Protein AF-A0A1Z8MJN3-F1 (afdb_monomer)

Foldseek 3Di:
DDDPQVVVVVVVCVVVPDDDDDDDDDPDLVVLLVCCLVVVDVDRGDPDDDDPLSQDQPNDDDPPRSRRGDDDDDDPDDDDDDDDDDDDPPPPPVVVVVVVCVDPVNVVLVVVLVVLLLVLLVQLLVQQLVVVDPLADVDPVRRSVSSSVQLVCLLVVVCPVSHDRPDPVNVVSSVVSNVVSVVSVVVPDDD

Nearest PDB structures (foldseek):
  7phi-assembly1_A  TM=7.105E-01  e=9.686E-04  Homo sapiens
  7phh-assembly1_C  TM=7.272E-01  e=1.135E-03  Homo sapiens
  8vc3-assembly1_E  TM=6.979E-01  e=3.450E-03  Rattus norvegicus
  7ej1-assembly1_B  TM=5.980E-01  e=6.864E-03  Homo sapiens
  2wll-assembly1_B-2  TM=5.240E-01  e=6.174E-03  Burkholderia pseudomallei

pLDDT: mean 81.08, std 11.58, range [45.12, 93.19]

Mean predicted aligned error: 14.82 Å

Secondary structure (DSSP, 8-state):
---HHHHHHHHHHHHT-------PPPSSHHHHHHHHHTTS-S---S-----HHHH-TTSS--TT-TT----PPSPS-----PPP---------THHHHHHTT-HHHHHHHHHHHHHHHHHHHHHHHHHHHHT-SSS-SSHHHHHHHHHHHHHHHHTT----SS---SHHHHHHHHHHHHHHHHHHHHTS--

Radius of gyration: 35.06 Å; Cα contacts (8 Å, |Δi|>4): 126; chains: 1; bounding box: 70×50×87 Å

Sequence (191 aa):
MQGFDSFLRSKILQEYGGYDYELVIYPSYTAVLNATRFLQCDIGWAPFTMTVDRENCSANTPPTQSNTCIDFAAPILSESLGMLYRRERFSQETSTIAYNFFTPQTVNAMCILAIMIAISAHLIWFLESRGGNKHFSREYWAGIDESYWWAIVTATTVGYGDYVPVTPLGRMVASVHLLGGVVFFVSDSPA

Solvent-accessible surface area (backbone atoms only — not comparable to full-atom values): 11990 Å² total; per-residue (Å²): 130,95,46,73,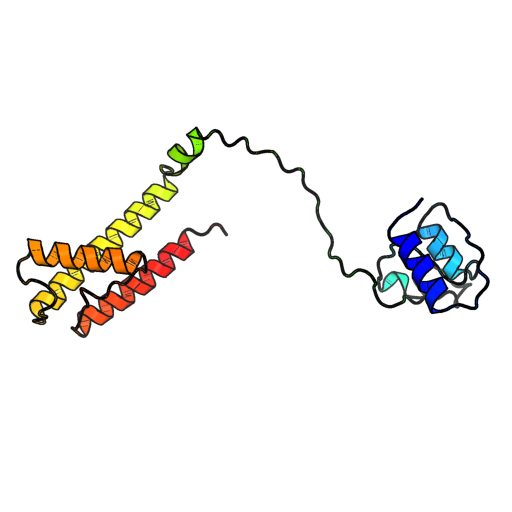67,56,54,52,51,53,50,52,55,62,71,69,57,86,76,92,81,80,91,81,88,64,98,43,72,67,53,37,54,49,31,34,34,69,68,74,34,95,75,69,87,73,98,72,82,92,44,71,67,70,46,39,58,72,65,86,59,66,96,88,56,90,79,46,53,49,85,82,76,83,79,91,70,92,77,75,93,78,84,88,75,87,81,74,80,79,76,76,57,77,68,53,61,67,54,58,64,68,32,75,67,52,45,51,52,52,50,53,53,51,51,53,38,53,54,50,11,54,51,37,33,57,44,32,46,70,64,66,48,86,71,46,50,75,50,68,73,62,12,39,51,54,24,39,53,40,35,51,34,49,68,70,67,68,56,85,72,80,55,70,70,79,38,75,66,26,41,52,52,50,53,50,52,54,53,49,44,54,52,53,60,57,70,74,53,87,126

Structure (mmCIF, N/CA/C/O backbone):
data_AF-A0A1Z8MJN3-F1
#
_entry.id   AF-A0A1Z8MJN3-F1
#
loop_
_atom_site.group_PDB
_atom_site.id
_atom_site.type_symbol
_atom_site.label_atom_id
_atom_site.label_alt_id
_atom_site.label_comp_id
_atom_site.label_asym_id
_atom_site.label_entity_id
_atom_site.label_seq_id
_atom_site.pdbx_PDB_ins_code
_atom_site.Cartn_x
_atom_site.Cartn_y
_atom_site.Cartn_z
_atom_site.occupancy
_atom_site.B_iso_or_equiv
_atom_site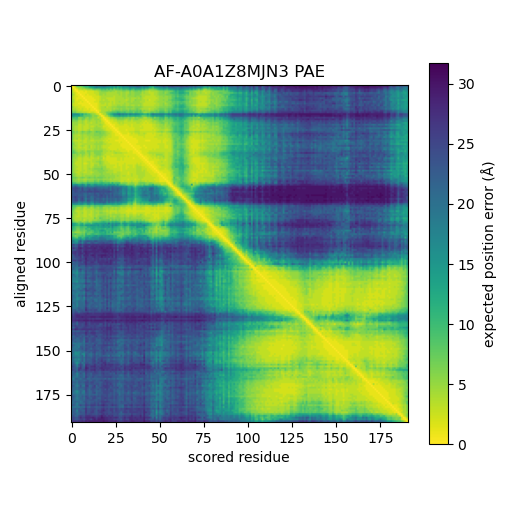.auth_seq_id
_atom_site.auth_comp_id
_atom_site.auth_asym_id
_atom_site.auth_atom_id
_atom_site.pdbx_PDB_model_num
ATOM 1 N N . MET A 1 1 ? -36.177 0.349 26.197 1.00 49.69 1 MET A N 1
ATOM 2 C CA . MET A 1 1 ? -35.205 0.845 25.200 1.00 49.69 1 MET A CA 1
ATOM 3 C C . MET A 1 1 ? -35.157 -0.176 24.076 1.00 49.69 1 MET A C 1
ATOM 5 O O . MET A 1 1 ? -34.907 -1.337 24.368 1.00 49.69 1 MET A O 1
ATOM 9 N N . GLN A 1 2 ? -35.510 0.208 22.848 1.00 72.62 2 GLN A N 1
ATOM 10 C CA . GLN A 1 2 ? -35.437 -0.686 21.687 1.00 72.62 2 GLN A CA 1
ATOM 11 C C . GLN A 1 2 ? -34.021 -0.595 21.111 1.00 72.62 2 GLN A C 1
ATOM 13 O O . GLN A 1 2 ? -33.622 0.453 20.614 1.00 72.62 2 GLN A O 1
ATOM 18 N N . GLY A 1 3 ? -33.247 -1.666 21.245 1.00 83.31 3 GLY A N 1
ATOM 19 C CA . GLY A 1 3 ? -31.906 -1.809 20.677 1.00 83.31 3 GLY A CA 1
ATOM 20 C C . GLY A 1 3 ? -31.715 -3.197 20.066 1.00 83.31 3 GLY A C 1
ATOM 21 O O . GLY A 1 3 ? -32.585 -4.060 20.212 1.00 83.31 3 GLY A O 1
ATOM 22 N N . PHE A 1 4 ? -30.570 -3.416 19.411 1.00 86.25 4 PHE A N 1
ATOM 23 C CA . PHE A 1 4 ? -30.207 -4.705 18.798 1.00 86.25 4 PHE A CA 1
ATOM 24 C C . PHE A 1 4 ? -30.423 -5.885 19.758 1.00 86.25 4 PHE A C 1
ATOM 26 O O . PHE A 1 4 ? -31.073 -6.867 19.418 1.00 86.25 4 PHE A O 1
ATOM 33 N N . ASP A 1 5 ? -29.981 -5.706 20.998 1.00 85.62 5 ASP A N 1
ATOM 34 C CA . ASP A 1 5 ? -30.125 -6.642 22.108 1.00 85.62 5 ASP A CA 1
ATOM 35 C C . ASP A 1 5 ? -31.580 -7.093 22.358 1.00 85.62 5 ASP A C 1
ATOM 37 O O . ASP A 1 5 ? -31.899 -8.282 22.364 1.00 85.62 5 ASP A O 1
ATOM 41 N N . SER A 1 6 ? -32.498 -6.128 22.479 1.00 85.19 6 SER A N 1
ATOM 42 C CA . SER A 1 6 ? -33.921 -6.400 22.711 1.00 85.19 6 SER A CA 1
ATOM 43 C C . SER A 1 6 ? -34.606 -7.085 21.527 1.00 85.19 6 SER A C 1
ATOM 45 O O . SER A 1 6 ? -35.535 -7.865 21.732 1.00 85.19 6 SER A O 1
ATOM 47 N N . PHE A 1 7 ? -34.146 -6.794 20.306 1.00 88.00 7 PHE A N 1
ATOM 48 C CA . PHE A 1 7 ? -34.646 -7.406 19.078 1.00 88.00 7 PHE A CA 1
ATOM 49 C C . PHE A 1 7 ? -34.174 -8.857 18.945 1.00 88.00 7 PHE A C 1
ATOM 51 O O . PHE A 1 7 ? -34.962 -9.739 18.615 1.00 88.00 7 PHE A O 1
ATOM 58 N N . LEU A 1 8 ? -32.900 -9.122 19.239 1.00 87.75 8 LEU A N 1
ATOM 59 C CA . LEU A 1 8 ? -32.356 -10.473 19.185 1.00 87.75 8 LEU A CA 1
ATOM 60 C C . LEU A 1 8 ? -33.025 -11.376 20.227 1.00 87.75 8 LEU A C 1
ATOM 62 O O . LEU A 1 8 ? -33.442 -12.485 19.901 1.00 87.75 8 LEU A O 1
ATOM 66 N N . ARG A 1 9 ? -33.217 -10.870 21.451 1.00 86.25 9 ARG A N 1
ATOM 67 C CA . ARG A 1 9 ? -33.926 -11.602 22.506 1.00 86.25 9 ARG A CA 1
ATOM 68 C C . ARG A 1 9 ? -35.345 -11.987 22.086 1.00 86.25 9 ARG A C 1
ATOM 70 O O . ARG A 1 9 ? -35.730 -13.139 22.256 1.00 86.25 9 ARG A O 1
ATOM 77 N N . SER A 1 10 ? -36.127 -11.053 21.534 1.00 85.00 10 SER A N 1
ATOM 78 C CA . SER A 1 10 ? -37.503 -11.363 21.115 1.00 85.00 10 SER A CA 1
ATOM 79 C C . SER A 1 10 ? -37.548 -12.377 19.971 1.00 85.00 10 SER A C 1
ATOM 81 O O . SER A 1 10 ? -38.449 -13.211 19.944 1.00 85.00 10 SER A O 1
ATOM 83 N N . LYS A 1 11 ? -36.559 -12.358 19.069 1.00 88.38 11 LYS A N 1
ATOM 84 C CA . LYS A 1 11 ? -36.408 -13.363 18.010 1.00 88.38 11 LYS A CA 1
ATOM 85 C C . LYS A 1 11 ? -36.109 -14.758 18.554 1.00 88.38 11 LYS A C 1
ATOM 87 O O . LYS A 1 11 ? -36.798 -15.693 18.166 1.00 88.38 11 LYS A O 1
ATOM 92 N N . ILE A 1 12 ? -35.156 -14.887 19.477 1.00 85.88 12 ILE A N 1
ATOM 93 C CA . ILE A 1 12 ? -34.819 -16.180 20.098 1.00 85.88 12 ILE A CA 1
ATOM 94 C C . ILE A 1 12 ? -36.026 -16.742 20.855 1.00 85.88 12 ILE A C 1
ATOM 96 O O . ILE A 1 12 ? -36.367 -17.908 20.690 1.00 85.88 12 ILE A O 1
ATOM 100 N N . LEU A 1 13 ? -36.724 -15.908 21.630 1.00 84.06 13 LEU A N 1
ATOM 101 C CA . LEU A 1 13 ? -37.914 -16.336 22.374 1.00 84.06 13 LEU A CA 1
ATOM 102 C C . LEU A 1 13 ? -39.077 -16.740 21.455 1.00 84.06 13 LEU A C 1
ATOM 104 O O . LEU A 1 13 ? -39.862 -17.612 21.813 1.00 84.06 13 LEU A O 1
ATOM 108 N N . GLN A 1 14 ? -39.190 -16.129 20.272 1.00 86.19 14 GLN A N 1
ATOM 109 C CA . GLN A 1 14 ? -40.180 -16.516 19.266 1.00 86.19 14 GLN A CA 1
ATOM 110 C C . GLN A 1 14 ? -39.836 -17.859 18.601 1.00 86.19 14 GLN A C 1
ATOM 112 O O . GLN A 1 14 ? -40.742 -18.627 18.287 1.00 86.19 14 GLN A O 1
ATOM 117 N N . GLU A 1 15 ? -38.552 -18.132 18.364 1.00 87.00 15 GLU A N 1
ATOM 118 C CA . GLU A 1 15 ? -38.072 -19.328 17.661 1.00 87.00 15 GLU A CA 1
ATOM 119 C C . GLU A 1 15 ? -38.063 -20.577 18.552 1.00 87.00 15 GLU A C 1
ATOM 121 O O . GLU A 1 15 ? -38.531 -21.633 18.136 1.00 87.00 15 GLU A O 1
ATOM 126 N N . TYR A 1 16 ? -37.621 -20.443 19.803 1.00 80.62 16 TYR A N 1
ATOM 127 C CA . TYR A 1 16 ? -37.616 -21.518 20.805 1.00 80.62 16 TYR A CA 1
ATOM 128 C C . TYR A 1 16 ? -38.905 -21.544 21.651 1.00 80.62 16 TYR A C 1
ATOM 130 O O . TYR A 1 16 ? -38.884 -21.976 22.802 1.00 80.62 16 TYR A O 1
ATOM 138 N N . GLY A 1 17 ? -40.013 -21.031 21.100 1.00 74.06 17 GLY A N 1
ATOM 139 C CA . GLY A 1 17 ? -41.253 -20.725 21.817 1.00 74.06 17 GLY A CA 1
ATOM 140 C C . GLY A 1 17 ? -41.744 -21.835 22.755 1.00 74.06 17 GLY A C 1
ATOM 141 O O . GLY A 1 17 ? -41.791 -23.004 22.380 1.00 74.06 17 GLY A O 1
ATOM 142 N N . GLY A 1 18 ? -42.143 -21.446 23.973 1.00 73.31 18 GLY A N 1
ATOM 143 C CA . GLY A 1 18 ? -42.689 -22.366 24.981 1.00 73.31 18 GLY A CA 1
ATOM 144 C C . GLY A 1 18 ? -42.303 -22.087 26.439 1.00 73.31 18 GLY A C 1
ATOM 145 O O . GLY A 1 18 ? -42.767 -22.811 27.314 1.00 73.31 18 GLY A O 1
ATOM 146 N N . TYR A 1 19 ? -41.489 -21.063 26.714 1.00 79.00 19 TYR A N 1
ATOM 147 C CA . TYR A 1 19 ? -41.055 -20.715 28.070 1.00 79.00 19 TYR A CA 1
ATOM 148 C C . TYR A 1 19 ? -41.663 -19.389 28.533 1.00 79.00 19 TYR A C 1
ATOM 150 O O . TYR A 1 19 ? -41.524 -18.368 27.854 1.00 79.00 19 TYR A O 1
ATOM 158 N N . ASP A 1 20 ? -42.297 -19.404 29.705 1.00 83.75 20 ASP A N 1
ATOM 159 C CA . ASP A 1 20 ? -42.627 -18.184 30.438 1.00 83.75 20 ASP A CA 1
ATOM 160 C C . ASP A 1 20 ? -41.329 -17.549 30.946 1.00 83.75 20 ASP A C 1
ATOM 162 O O . ASP A 1 20 ? -40.452 -18.236 31.471 1.00 83.75 20 ASP A O 1
ATOM 166 N N . TYR A 1 21 ? -41.186 -16.236 30.777 1.00 84.38 21 TYR A N 1
ATOM 167 C CA . TYR A 1 21 ? -40.001 -15.507 31.219 1.00 84.38 21 TYR A CA 1
ATOM 168 C C . TYR A 1 21 ? -40.395 -14.254 32.000 1.00 84.38 21 TYR A C 1
ATOM 170 O O . TYR A 1 21 ? -41.337 -13.544 31.643 1.00 84.38 21 TYR A O 1
ATOM 178 N N . GLU A 1 22 ? -39.620 -13.943 33.035 1.00 88.50 22 GLU A N 1
ATOM 179 C CA . GLU A 1 22 ? -39.701 -12.684 33.769 1.00 88.50 22 GLU A CA 1
ATOM 180 C C . GLU A 1 22 ? -38.434 -11.872 33.499 1.00 88.50 22 GLU A C 1
ATOM 182 O O . GLU A 1 22 ? -37.313 -12.331 33.717 1.00 88.50 22 GLU A O 1
ATOM 187 N N . LEU A 1 23 ? -38.600 -10.656 32.974 1.00 87.62 23 LEU A N 1
ATOM 188 C CA . LEU A 1 23 ? -37.463 -9.791 32.685 1.00 87.62 23 LEU A CA 1
ATOM 189 C C . LEU A 1 23 ? -37.087 -8.983 33.930 1.00 87.62 23 LEU A C 1
ATOM 191 O O . LEU A 1 23 ? -37.766 -8.014 34.270 1.00 87.62 23 LEU A O 1
ATOM 195 N N . VAL A 1 24 ? -35.952 -9.320 34.537 1.00 90.50 24 VAL A N 1
ATOM 196 C CA . VAL A 1 24 ? -35.367 -8.561 35.649 1.00 90.50 24 VAL A CA 1
ATOM 197 C C . VAL A 1 24 ? -34.232 -7.678 35.131 1.00 90.50 24 VAL A C 1
ATOM 199 O O . VAL A 1 24 ? -33.278 -8.155 34.517 1.00 90.50 24 VAL A O 1
ATOM 202 N N . ILE A 1 25 ? -34.332 -6.366 35.359 1.00 90.69 25 ILE A N 1
ATOM 203 C CA . ILE A 1 25 ? -33.324 -5.394 34.919 1.00 90.69 25 ILE A CA 1
ATOM 204 C C . ILE A 1 25 ? -32.382 -5.084 36.081 1.00 90.69 25 ILE A C 1
ATOM 206 O O . ILE A 1 25 ? -32.808 -4.582 37.120 1.00 90.69 25 ILE A O 1
ATOM 210 N N . TYR A 1 26 ? -31.088 -5.318 35.872 1.00 91.75 26 TYR A N 1
ATOM 211 C CA . TYR A 1 26 ? -30.037 -4.971 36.825 1.00 91.75 26 TYR A CA 1
ATOM 212 C C . TYR A 1 26 ? -29.335 -3.660 36.441 1.00 91.75 26 TYR A C 1
ATOM 214 O O . TYR A 1 26 ? -29.246 -3.327 35.258 1.00 91.75 26 TYR A O 1
ATOM 222 N N . PRO A 1 27 ? -28.786 -2.918 37.421 1.00 91.81 27 PRO A N 1
ATOM 223 C CA . PRO A 1 27 ? -28.165 -1.616 37.178 1.00 91.81 27 PRO A CA 1
ATOM 224 C C . PRO A 1 27 ? -26.772 -1.698 36.532 1.00 91.81 27 PRO A C 1
ATOM 226 O O . PRO A 1 27 ? -26.276 -0.690 36.033 1.00 91.81 27 PRO A O 1
ATOM 229 N N . SER A 1 28 ? -26.106 -2.858 36.565 1.00 92.06 28 SER A N 1
ATOM 230 C CA . SER A 1 28 ? -24.752 -3.024 36.028 1.00 92.06 28 SER A CA 1
ATOM 231 C C . SER A 1 28 ? -24.510 -4.420 35.458 1.00 92.06 28 SER A C 1
ATOM 233 O O . SER A 1 28 ? -25.121 -5.399 35.886 1.00 92.06 28 SER A O 1
ATOM 235 N N . TYR A 1 29 ? -23.556 -4.524 34.529 1.00 88.56 29 TYR A N 1
ATOM 236 C CA . TYR A 1 29 ? -23.137 -5.804 33.950 1.00 88.56 29 TYR A CA 1
ATOM 237 C C . TYR A 1 29 ? -22.614 -6.781 35.008 1.00 88.56 29 TYR A C 1
ATOM 239 O O . TYR A 1 29 ? -22.914 -7.969 34.956 1.00 88.56 29 TYR A O 1
ATOM 247 N N . THR A 1 30 ? -21.884 -6.278 36.006 1.00 87.88 30 THR A N 1
ATOM 248 C CA . THR A 1 30 ? -21.399 -7.089 37.130 1.00 87.88 30 THR A CA 1
ATOM 249 C C . THR A 1 30 ? -22.549 -7.631 37.973 1.00 87.88 30 THR A C 1
ATOM 251 O O . THR A 1 30 ? -22.477 -8.764 38.440 1.00 87.88 30 THR A O 1
ATOM 254 N N . ALA A 1 31 ? -23.622 -6.853 38.152 1.00 90.50 31 ALA A N 1
ATOM 255 C CA . ALA A 1 31 ? -24.797 -7.311 38.883 1.00 90.50 31 ALA A CA 1
ATOM 256 C C . ALA A 1 31 ? -25.519 -8.442 38.138 1.00 90.50 31 ALA A C 1
ATOM 258 O O . ALA A 1 31 ? -25.866 -9.427 38.779 1.00 90.50 31 ALA A O 1
ATOM 259 N N . VAL A 1 32 ? -25.652 -8.360 36.807 1.00 91.12 32 VAL A N 1
ATOM 260 C CA . VAL A 1 32 ? -26.186 -9.472 35.994 1.00 91.12 32 VAL A CA 1
ATOM 261 C C . VAL A 1 32 ? -25.293 -10.707 36.122 1.00 91.12 32 VAL A C 1
ATOM 263 O O . VAL A 1 32 ? -25.790 -11.787 36.410 1.00 91.12 32 VAL A O 1
ATOM 266 N N . LEU A 1 33 ? -23.971 -10.549 35.981 1.00 87.88 33 LEU A N 1
ATOM 267 C CA . LEU A 1 33 ? -23.021 -11.663 36.070 1.00 87.88 33 LEU A CA 1
ATOM 268 C C . LEU A 1 33 ? -23.095 -12.376 37.430 1.00 87.88 33 LEU A C 1
ATOM 270 O O . LEU A 1 33 ? -23.106 -13.602 37.493 1.00 87.88 33 LEU A O 1
ATOM 274 N N . ASN A 1 34 ? -23.170 -11.607 38.518 1.00 87.12 34 ASN A N 1
ATOM 275 C CA . ASN A 1 34 ? -23.308 -12.150 39.866 1.00 87.12 34 ASN A CA 1
ATOM 276 C C . ASN A 1 34 ? -24.683 -12.787 40.084 1.00 87.12 34 ASN A C 1
ATOM 278 O O . ASN A 1 34 ? -24.755 -13.850 40.689 1.00 87.12 34 ASN A O 1
ATOM 282 N N . ALA A 1 35 ? -25.757 -12.181 39.578 1.00 88.75 35 ALA A N 1
ATOM 283 C CA . ALA A 1 35 ? -27.095 -12.752 39.666 1.00 88.75 35 ALA A CA 1
ATOM 284 C C . ALA A 1 35 ? -27.177 -14.110 38.953 1.00 88.75 35 ALA A C 1
ATOM 286 O O . ALA A 1 35 ? -27.710 -15.058 39.525 1.00 88.75 35 ALA A O 1
ATOM 287 N N . THR A 1 36 ? -26.577 -14.243 37.765 1.00 89.19 36 THR A N 1
ATOM 288 C CA . THR A 1 36 ? -26.478 -15.531 37.060 1.00 89.19 36 THR A CA 1
ATOM 289 C C . THR A 1 36 ? -25.621 -16.533 37.837 1.00 89.19 36 THR A C 1
ATOM 291 O O . THR A 1 36 ? -26.026 -17.675 38.024 1.00 89.19 36 THR A O 1
ATOM 294 N N . ARG A 1 37 ? -24.469 -16.111 38.380 1.00 85.94 37 ARG A N 1
ATOM 295 C CA . ARG A 1 37 ? -23.599 -16.980 39.197 1.00 85.94 37 ARG A CA 1
ATOM 296 C C . ARG A 1 37 ? -24.299 -17.507 40.451 1.00 85.94 37 ARG A C 1
ATOM 298 O O . ARG A 1 37 ? -24.173 -18.683 40.767 1.00 85.94 37 ARG A O 1
ATOM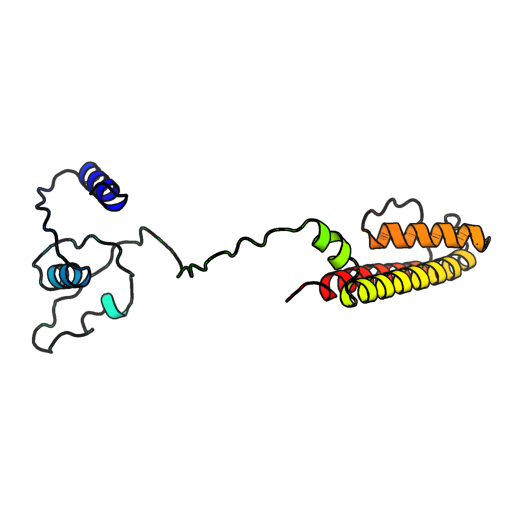 305 N N . PHE A 1 38 ? -25.034 -16.658 41.168 1.00 84.62 38 PHE A N 1
ATOM 306 C CA . PHE A 1 38 ? -25.712 -17.020 42.417 1.00 84.62 38 PHE A CA 1
ATOM 307 C C . PHE A 1 38 ? -27.110 -17.617 42.215 1.00 84.62 38 PHE A C 1
ATOM 309 O O . PHE A 1 38 ? -27.873 -17.676 43.178 1.00 84.62 38 PHE A O 1
ATOM 316 N N . LEU A 1 39 ? -27.448 -18.053 40.993 1.00 85.94 39 LEU A N 1
ATOM 317 C CA . LEU A 1 39 ? -28.745 -18.655 40.659 1.00 85.94 39 LEU A CA 1
ATOM 318 C C . LEU A 1 39 ? -29.937 -17.745 41.008 1.00 85.94 39 LEU A C 1
ATOM 320 O O . LEU A 1 39 ? -31.021 -18.212 41.342 1.00 85.94 39 LEU A O 1
ATOM 324 N N . GLN A 1 40 ? -29.731 -16.427 40.952 1.00 87.81 40 GLN A N 1
ATOM 325 C CA . GLN A 1 40 ? -30.806 -15.436 41.048 1.00 87.81 40 GLN A CA 1
ATOM 326 C C . GLN A 1 40 ? -31.473 -15.204 39.686 1.00 87.81 40 GLN A C 1
ATOM 328 O O . GLN A 1 40 ? -32.581 -14.680 39.633 1.00 87.81 40 GLN A O 1
ATOM 333 N N . CYS A 1 41 ? -30.798 -15.568 38.591 1.00 89.12 41 CYS A N 1
ATOM 334 C CA . CYS A 1 41 ? -31.310 -15.543 37.222 1.00 89.12 41 CYS A CA 1
ATOM 335 C C . CYS A 1 41 ? -30.770 -16.745 36.444 1.00 89.12 41 CYS A C 1
ATOM 337 O O . CYS A 1 41 ? -29.581 -17.043 36.545 1.00 89.12 41 CYS A O 1
ATOM 339 N N . ASP A 1 42 ? -31.607 -17.364 35.611 1.00 89.81 42 ASP A N 1
ATOM 340 C CA . ASP A 1 42 ? -31.206 -18.524 34.802 1.00 89.81 42 ASP A CA 1
ATOM 341 C C . ASP A 1 42 ? -30.331 -18.128 33.604 1.00 89.81 42 ASP A C 1
ATOM 343 O O . ASP A 1 42 ? -29.372 -18.817 33.266 1.00 89.81 42 ASP A O 1
ATOM 347 N N . ILE A 1 43 ? -30.639 -16.994 32.961 1.00 89.75 43 ILE A N 1
ATOM 348 C CA . ILE A 1 43 ? -29.931 -16.503 31.772 1.00 89.75 43 ILE A CA 1
ATOM 349 C C . ILE A 1 43 ? -29.529 -15.042 31.979 1.00 89.75 43 ILE A C 1
ATOM 351 O O . ILE A 1 43 ? -30.374 -14.162 32.147 1.00 89.75 43 ILE A O 1
ATOM 355 N N . GLY A 1 44 ? -28.222 -14.774 31.928 1.00 90.44 44 GLY A N 1
ATOM 356 C CA . GLY A 1 44 ? -27.672 -13.420 31.903 1.00 90.44 44 GLY A CA 1
ATOM 357 C C . GLY A 1 44 ? -27.573 -12.895 30.472 1.00 90.44 44 GLY A C 1
ATOM 358 O O . GLY A 1 44 ? -26.888 -13.487 29.644 1.00 90.44 44 GLY A O 1
ATOM 359 N N . TRP A 1 45 ? -28.222 -11.767 30.177 1.00 89.69 45 TRP A N 1
ATOM 360 C CA . TRP A 1 45 ? -28.273 -11.199 28.827 1.00 89.69 45 TRP A CA 1
ATOM 361 C C . TRP A 1 45 ? -27.721 -9.765 28.808 1.00 89.69 45 TRP A C 1
ATOM 363 O O . TRP A 1 45 ? -28.344 -8.841 29.332 1.00 89.69 45 TRP A O 1
ATOM 373 N N . ALA A 1 46 ? -26.523 -9.591 28.246 1.00 89.00 46 ALA A N 1
ATOM 374 C CA . ALA A 1 46 ? -25.831 -8.310 28.078 1.00 89.00 46 ALA A CA 1
ATOM 375 C C . ALA A 1 46 ? -24.595 -8.478 27.161 1.00 89.00 46 ALA A C 1
ATOM 377 O O . ALA A 1 46 ? -24.172 -9.610 26.915 1.00 89.00 46 ALA A O 1
ATOM 378 N N . PRO A 1 47 ? -23.973 -7.382 26.676 1.00 87.44 47 PRO A N 1
ATOM 379 C CA . PRO A 1 47 ? -22.712 -7.418 25.929 1.00 87.44 47 PRO A CA 1
ATOM 380 C C . PRO A 1 47 ? -21.531 -7.834 26.826 1.00 87.44 47 PRO A C 1
ATOM 382 O O . PRO A 1 47 ? -20.732 -7.009 27.275 1.00 87.44 47 PRO A O 1
ATOM 385 N N . PHE A 1 48 ? -21.424 -9.130 27.112 1.00 87.88 48 PHE A N 1
ATOM 386 C CA . PHE A 1 48 ? -20.326 -9.703 27.881 1.00 87.88 48 PHE A CA 1
ATOM 387 C C . PHE A 1 48 ? -19.133 -10.039 26.989 1.00 87.88 48 PHE A C 1
ATOM 389 O O . PHE A 1 48 ? -19.280 -10.610 25.912 1.00 87.88 48 PHE A O 1
ATOM 396 N N . THR A 1 49 ? -17.931 -9.737 27.477 1.00 87.31 49 THR A N 1
ATOM 397 C CA . THR A 1 49 ? -16.699 -10.269 26.893 1.00 87.31 49 THR A CA 1
ATOM 398 C C . THR A 1 49 ? -16.404 -11.642 27.487 1.00 87.31 49 THR A C 1
ATOM 400 O O . THR A 1 49 ? -16.285 -11.785 28.708 1.00 87.31 49 THR A O 1
ATOM 403 N N . MET A 1 50 ? -16.282 -12.640 26.612 1.00 86.69 50 MET A N 1
ATOM 404 C CA . MET A 1 50 ? -15.915 -14.008 26.975 1.00 86.69 50 MET A CA 1
ATOM 405 C C . MET A 1 50 ? -14.421 -14.039 27.297 1.00 86.69 50 MET A C 1
ATOM 407 O O . MET A 1 50 ? -13.587 -13.756 26.438 1.00 86.69 50 MET A O 1
ATOM 411 N N . THR A 1 51 ? -14.082 -14.314 28.553 1.00 86.00 51 THR A N 1
ATOM 412 C CA . THR A 1 51 ? -12.695 -14.426 29.014 1.00 86.00 51 THR A CA 1
ATOM 413 C C . THR A 1 51 ? -12.559 -15.642 29.915 1.00 86.00 51 THR A C 1
ATOM 415 O O . THR A 1 51 ? -13.483 -15.963 30.663 1.00 86.00 51 THR A O 1
ATOM 418 N N . VAL A 1 52 ? -11.377 -16.264 29.898 1.00 85.44 52 VAL A N 1
ATOM 419 C CA . VAL A 1 52 ? -11.062 -17.424 30.748 1.00 85.44 52 VAL A CA 1
ATOM 420 C C . VAL A 1 52 ? -11.310 -17.109 32.223 1.00 85.44 52 VAL A C 1
ATOM 422 O O . VAL A 1 52 ? -11.899 -17.913 32.932 1.00 85.44 52 VAL A O 1
ATOM 425 N N . ASP A 1 53 ? -10.964 -15.903 32.679 1.00 82.88 53 ASP A N 1
ATOM 426 C CA . ASP A 1 53 ? -11.204 -15.492 34.067 1.00 82.88 53 ASP A CA 1
ATOM 427 C C . ASP A 1 53 ? -12.693 -15.417 34.435 1.00 82.88 53 ASP A C 1
ATOM 429 O O . ASP A 1 53 ? -13.047 -15.557 35.601 1.00 82.88 53 ASP A O 1
ATOM 433 N N . ARG A 1 54 ? -13.593 -15.166 33.475 1.00 80.81 54 ARG A N 1
ATOM 434 C CA . ARG A 1 54 ? -15.036 -15.101 33.758 1.00 80.81 54 ARG A CA 1
ATOM 435 C C . ARG A 1 54 ? -15.705 -16.467 33.746 1.00 80.81 54 ARG A C 1
ATOM 437 O O . ARG A 1 54 ? -16.643 -16.654 34.519 1.00 80.81 54 ARG A O 1
ATOM 444 N N . GLU A 1 55 ? -15.225 -17.366 32.899 1.00 82.94 55 GLU A N 1
ATOM 445 C CA . GLU A 1 55 ? -15.665 -18.762 32.814 1.00 82.94 55 GLU A CA 1
ATOM 446 C C . GLU A 1 55 ? -15.101 -19.599 33.973 1.00 82.94 55 GLU A C 1
ATOM 448 O O . GLU A 1 55 ? -15.755 -20.499 34.492 1.00 82.94 55 GLU A O 1
ATOM 453 N N . ASN A 1 56 ? -13.907 -19.251 34.464 1.00 78.56 56 ASN A N 1
ATOM 454 C CA . ASN A 1 56 ? -13.283 -19.955 35.572 1.00 78.56 56 ASN A CA 1
ATOM 455 C C . ASN A 1 56 ? -14.101 -19.812 36.869 1.00 78.56 56 ASN A C 1
ATOM 457 O O . ASN A 1 56 ? -14.236 -18.724 37.437 1.00 78.56 56 ASN A O 1
ATOM 461 N N . CYS A 1 57 ? -14.561 -20.948 37.393 1.00 70.38 57 CYS A N 1
ATOM 462 C CA . CYS A 1 57 ? -15.327 -21.058 38.635 1.00 70.38 57 CYS A CA 1
ATOM 463 C C . CYS A 1 57 ? -14.579 -20.559 39.887 1.00 70.38 57 CYS A C 1
ATOM 465 O O . CYS A 1 57 ? -15.190 -20.373 40.938 1.00 70.38 57 CYS A O 1
ATOM 467 N N . SER A 1 58 ? -13.258 -20.363 39.794 1.00 59.12 58 SER A N 1
ATOM 468 C CA . SER A 1 58 ? -12.390 -19.942 40.902 1.00 59.12 58 SER A CA 1
ATOM 469 C C . SER A 1 58 ? -12.085 -18.437 40.932 1.00 59.12 58 SER A C 1
ATOM 471 O O . SER A 1 58 ? -11.412 -17.972 41.858 1.00 59.12 58 SER A O 1
ATOM 473 N N . ALA A 1 59 ? -12.512 -17.656 39.937 1.00 54.38 59 ALA A N 1
ATOM 474 C CA . ALA A 1 59 ? -12.168 -16.240 39.873 1.00 54.38 59 ALA A CA 1
ATOM 475 C C . ALA A 1 59 ? -13.044 -15.407 40.829 1.00 54.38 59 ALA A C 1
ATOM 477 O O . ALA A 1 59 ? -14.154 -14.985 40.488 1.00 54.38 59 ALA A O 1
ATOM 478 N N . ASN A 1 60 ? -12.479 -15.128 42.011 1.00 53.50 60 ASN A N 1
ATOM 479 C CA . ASN A 1 60 ? -12.945 -14.186 43.043 1.00 53.50 60 ASN A CA 1
ATOM 480 C C . ASN A 1 60 ? -14.078 -14.647 43.979 1.00 53.50 60 ASN A C 1
ATOM 482 O O . ASN A 1 60 ? -14.745 -13.809 44.587 1.00 53.50 60 ASN A O 1
ATOM 486 N N . THR A 1 61 ? -14.278 -15.950 44.161 1.00 51.84 61 THR A N 1
ATOM 487 C CA . THR A 1 61 ? -15.228 -16.497 45.145 1.00 51.84 61 THR A CA 1
ATOM 488 C C . THR A 1 61 ? -14.521 -16.855 46.462 1.00 51.84 61 THR A C 1
ATOM 490 O O . THR A 1 61 ? -13.480 -17.515 46.438 1.00 51.84 61 THR A O 1
ATOM 493 N N . PRO A 1 62 ? -15.059 -16.462 47.636 1.00 53.62 62 PRO A N 1
ATOM 494 C CA . PRO A 1 62 ? -14.629 -17.016 48.917 1.00 53.62 62 PRO A CA 1
ATOM 495 C C . PRO A 1 62 ? -14.756 -18.554 48.910 1.00 53.62 62 PRO A C 1
ATOM 497 O O . PRO A 1 62 ? -15.695 -19.078 48.306 1.00 53.62 62 PRO A O 1
ATOM 500 N N . PRO A 1 63 ? -13.871 -19.295 49.606 1.00 53.94 63 PRO A N 1
ATOM 501 C CA . PRO A 1 63 ? -13.771 -20.765 49.551 1.00 53.94 63 PRO A CA 1
ATOM 502 C C . PRO A 1 63 ? -15.006 -21.532 50.064 1.00 53.94 63 PRO A C 1
ATOM 504 O O . PRO A 1 63 ? -14.997 -22.757 50.129 1.00 53.94 63 PRO A O 1
ATOM 507 N N . THR A 1 64 ? -16.076 -20.834 50.435 1.00 54.97 64 THR A N 1
ATOM 508 C CA . THR A 1 64 ? -17.327 -21.386 50.959 1.00 54.97 64 THR A CA 1
ATOM 509 C C . THR A 1 64 ? -18.410 -21.618 49.898 1.00 54.97 64 THR A C 1
ATOM 511 O O . THR A 1 64 ? -19.456 -22.162 50.240 1.00 54.97 64 THR A O 1
ATOM 514 N N . GLN A 1 65 ? -18.194 -21.259 48.623 1.00 57.66 65 GLN A N 1
ATOM 515 C CA . GLN A 1 65 ? -19.214 -21.387 47.568 1.00 57.66 65 GLN A CA 1
ATOM 516 C C . GLN A 1 65 ? -18.611 -21.917 46.249 1.00 57.66 65 GLN A C 1
ATOM 518 O O . GLN A 1 65 ? -18.403 -21.176 45.295 1.00 57.66 65 GLN A O 1
ATOM 523 N N . SER A 1 66 ? -18.290 -23.218 46.204 1.00 53.91 66 SER A N 1
ATOM 524 C CA . SER A 1 66 ? -17.520 -23.855 45.115 1.00 53.91 66 SER A CA 1
ATOM 525 C C . SER A 1 66 ? -18.298 -24.198 43.834 1.00 53.91 66 SER A C 1
ATOM 527 O O . SER A 1 66 ? -17.716 -24.799 42.939 1.00 53.91 66 SER A O 1
ATOM 529 N N . ASN A 1 67 ? -19.592 -23.869 43.732 1.00 57.16 67 ASN A N 1
ATOM 530 C CA . ASN A 1 67 ? -20.475 -24.403 42.676 1.00 57.16 67 ASN A CA 1
ATOM 531 C C . ASN A 1 67 ? -21.103 -23.341 41.754 1.00 57.16 67 ASN A C 1
ATOM 533 O O . ASN A 1 67 ? -22.051 -23.642 41.037 1.00 57.16 67 ASN A O 1
ATOM 537 N N . THR A 1 68 ? -20.615 -22.102 41.757 1.00 68.88 68 THR A N 1
ATOM 538 C CA . THR A 1 68 ? -21.206 -21.009 40.962 1.00 68.88 68 THR A CA 1
ATOM 539 C C . THR A 1 68 ? -20.384 -20.733 39.701 1.00 68.88 68 THR A C 1
ATOM 541 O O . THR A 1 68 ? -19.774 -19.670 39.563 1.00 68.88 68 THR A O 1
ATOM 544 N N . CYS A 1 69 ? -20.314 -21.731 38.818 1.00 76.38 69 CYS A N 1
ATOM 545 C CA . CYS A 1 69 ? -19.730 -21.616 37.481 1.00 76.38 69 CYS A CA 1
ATOM 546 C C . CYS A 1 69 ? -20.739 -20.980 36.517 1.00 76.38 69 CYS A C 1
ATOM 548 O O . CYS A 1 69 ? -21.946 -21.139 36.695 1.00 76.38 69 CYS A O 1
ATOM 550 N N . ILE A 1 70 ? -20.249 -20.281 35.496 1.00 85.12 70 ILE A N 1
ATOM 551 C CA . ILE A 1 70 ? -21.078 -19.791 34.393 1.00 85.12 70 ILE A CA 1
ATOM 552 C C . ILE A 1 70 ? -20.425 -20.174 33.073 1.00 85.12 70 ILE A C 1
ATOM 554 O O . ILE A 1 70 ? -19.223 -19.985 32.908 1.00 85.12 70 ILE A O 1
ATOM 558 N N . ASP A 1 71 ? -21.245 -20.642 32.141 1.00 88.69 71 ASP A N 1
ATOM 559 C CA . ASP A 1 71 ? -20.828 -20.946 30.778 1.00 88.69 71 ASP A CA 1
ATOM 560 C C . ASP A 1 71 ? -21.374 -19.882 29.826 1.00 88.69 71 ASP A C 1
ATOM 562 O O . ASP A 1 71 ? -22.458 -19.322 30.028 1.00 88.69 71 ASP A O 1
ATOM 566 N N . PHE A 1 72 ? -20.619 -19.595 28.769 1.00 89.50 72 PHE A N 1
ATOM 567 C CA . PHE A 1 72 ? -21.046 -18.680 27.720 1.00 89.50 72 PHE A CA 1
ATOM 568 C C . PHE A 1 72 ? -21.575 -19.458 26.513 1.00 89.50 72 PHE A C 1
ATOM 570 O O . PHE A 1 72 ? -21.001 -20.460 26.092 1.00 89.50 72 PHE A O 1
ATOM 577 N N . ALA A 1 73 ? -22.664 -18.967 25.920 1.00 88.56 73 ALA A N 1
ATOM 578 C CA . ALA A 1 73 ? -23.108 -19.430 24.608 1.00 88.56 73 ALA A CA 1
ATOM 579 C C . ALA A 1 73 ? -22.101 -19.028 23.513 1.00 88.56 73 ALA A C 1
ATOM 581 O O . ALA A 1 73 ? -21.192 -18.236 23.753 1.00 88.56 73 ALA A O 1
ATOM 582 N N . ALA A 1 74 ? -22.283 -19.533 22.289 1.00 88.00 74 ALA A N 1
ATOM 583 C CA . ALA A 1 74 ? -21.453 -19.131 21.154 1.00 88.00 74 ALA A CA 1
ATOM 584 C C . ALA A 1 74 ? -21.463 -17.595 20.958 1.00 88.00 74 ALA A C 1
ATOM 586 O O . ALA A 1 74 ? -22.510 -16.959 21.129 1.00 88.00 74 ALA A O 1
ATOM 587 N N . PRO A 1 75 ? -20.320 -16.979 20.598 1.00 87.88 75 PRO A N 1
ATOM 588 C CA . PRO A 1 75 ? -20.229 -15.533 20.440 1.00 87.88 75 PRO A CA 1
ATOM 589 C C . PRO A 1 75 ? -21.140 -15.038 19.315 1.00 87.88 75 PRO A C 1
ATOM 591 O O . PRO A 1 75 ? -21.060 -15.502 18.181 1.00 87.88 75 PRO A O 1
ATOM 594 N N . ILE A 1 76 ? -21.986 -14.056 19.637 1.00 84.75 76 ILE A N 1
ATOM 595 C CA . ILE A 1 76 ? -22.867 -13.379 18.669 1.00 84.75 76 ILE A CA 1
ATOM 596 C C . ILE A 1 76 ? -22.087 -12.313 17.882 1.00 84.75 76 ILE A C 1
ATOM 598 O O . ILE A 1 76 ? -22.387 -12.044 16.722 1.00 84.75 76 ILE A O 1
ATOM 602 N N . LEU A 1 77 ? -21.080 -11.706 18.519 1.00 83.25 77 LEU A N 1
ATOM 603 C CA . LEU A 1 77 ? -20.213 -10.681 17.944 1.00 83.25 77 LEU A CA 1
ATOM 604 C C . LEU A 1 77 ? -18.753 -11.087 18.156 1.00 83.25 77 LEU A C 1
ATOM 606 O O . LEU A 1 77 ? -18.350 -11.401 19.275 1.00 83.25 77 LEU A O 1
ATOM 610 N N . SER A 1 78 ? -17.958 -11.057 17.089 1.00 80.75 78 SER A N 1
ATOM 611 C CA . SER A 1 78 ? -16.514 -11.298 17.121 1.00 80.75 78 SER A CA 1
ATOM 612 C C . SER A 1 78 ? -15.780 -10.001 16.783 1.00 80.75 78 SER A C 1
ATOM 614 O O . SER A 1 78 ? -15.287 -9.832 15.668 1.00 80.75 78 SER A O 1
ATOM 616 N N . GLU A 1 79 ? -15.762 -9.052 17.720 1.00 81.75 79 GLU A N 1
ATOM 617 C CA . GLU A 1 79 ? -15.080 -7.770 17.517 1.00 81.75 79 GLU A CA 1
ATOM 618 C C . GLU A 1 79 ? -13.749 -7.704 18.270 1.00 81.75 79 GLU A C 1
ATOM 620 O O . GLU A 1 79 ? -13.633 -8.123 19.422 1.00 81.75 79 GLU A O 1
ATOM 625 N N . SER A 1 80 ? -12.731 -7.157 17.606 1.00 76.62 80 SER A N 1
ATOM 626 C CA . SER A 1 80 ? -11.469 -6.755 18.226 1.00 76.62 80 SER A CA 1
ATOM 627 C C . SER A 1 80 ? -11.608 -5.384 18.891 1.00 76.62 80 SER A C 1
ATOM 629 O O . SER A 1 80 ? -12.434 -4.573 18.478 1.00 76.62 80 SER A O 1
ATOM 631 N N . LEU A 1 81 ? -10.755 -5.083 19.875 1.00 84.50 81 LEU A N 1
ATOM 632 C CA . LEU A 1 81 ? -10.726 -3.773 20.531 1.00 84.50 81 LEU A CA 1
ATOM 633 C C . LEU A 1 81 ? -10.537 -2.644 19.499 1.00 84.50 81 LEU A C 1
ATOM 635 O O . LEU A 1 81 ? -9.490 -2.543 18.861 1.00 84.50 81 LEU A O 1
ATOM 639 N N . GLY A 1 82 ? -11.545 -1.785 19.355 1.00 80.38 82 GLY A N 1
ATOM 640 C CA . GLY A 1 82 ? -11.472 -0.585 18.528 1.00 80.38 82 GLY A CA 1
ATOM 641 C C . GLY A 1 82 ? -10.964 0.613 19.328 1.00 80.38 82 GLY A C 1
ATOM 642 O O . GLY A 1 82 ? -11.487 0.914 20.400 1.00 80.38 82 GLY A O 1
ATOM 643 N N . MET A 1 83 ? -9.973 1.333 18.799 1.00 85.56 83 MET A N 1
ATOM 644 C CA . MET A 1 83 ? -9.614 2.663 19.296 1.00 85.56 83 MET A CA 1
ATOM 645 C C . MET A 1 83 ? -10.332 3.726 18.471 1.00 85.56 83 MET A C 1
ATOM 647 O O . MET A 1 83 ? -10.176 3.803 17.254 1.00 85.56 83 MET A O 1
ATOM 651 N N . LEU A 1 84 ? -11.104 4.573 19.145 1.00 87.44 84 LEU A N 1
ATOM 652 C CA . LEU A 1 84 ? -11.712 5.748 18.536 1.00 87.44 84 LEU A CA 1
ATOM 653 C C . LEU A 1 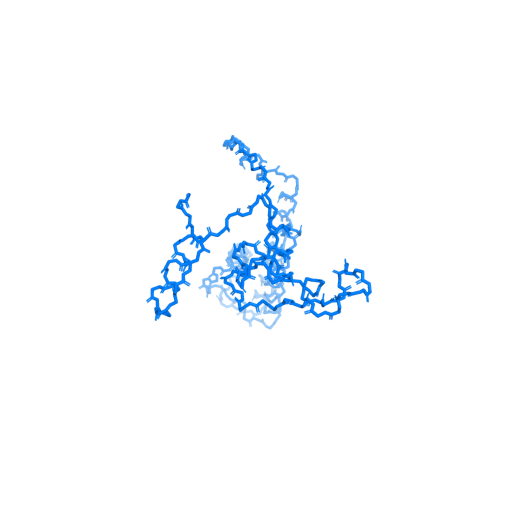84 ? -10.764 6.931 18.718 1.00 87.44 84 LEU A C 1
ATOM 655 O O . LEU A 1 84 ? -10.483 7.335 19.845 1.00 87.44 84 LEU A O 1
ATOM 659 N N . TYR A 1 85 ? -10.294 7.507 17.613 1.00 87.50 85 TYR A N 1
ATOM 660 C CA . TYR A 1 85 ? -9.572 8.775 17.628 1.00 87.50 85 TYR A CA 1
ATOM 661 C C . TYR A 1 85 ? -10.401 9.857 16.939 1.00 87.50 85 TYR A C 1
ATOM 663 O O . TYR A 1 85 ? -11.184 9.599 16.020 1.00 87.50 85 TYR A O 1
ATOM 671 N N . ARG A 1 86 ? -10.243 11.102 17.393 1.00 85.69 86 ARG A N 1
ATOM 672 C CA . ARG A 1 86 ? -10.861 12.251 16.736 1.00 85.69 86 ARG A CA 1
ATOM 673 C C . ARG A 1 86 ? -10.119 12.507 15.429 1.00 85.69 86 ARG A C 1
ATOM 675 O O . ARG A 1 86 ? -8.959 12.902 15.447 1.00 85.69 86 ARG A O 1
ATOM 682 N N . ARG A 1 87 ? -10.800 12.334 14.298 1.00 78.88 87 ARG A N 1
ATOM 683 C CA . ARG A 1 87 ? -10.276 12.775 13.004 1.00 78.88 87 ARG A CA 1
ATOM 684 C C . ARG A 1 87 ? -10.297 14.300 12.961 1.00 78.88 87 ARG A C 1
ATOM 686 O O . ARG A 1 87 ? -11.367 14.899 12.854 1.00 78.88 87 ARG A O 1
ATOM 693 N N . GLU A 1 88 ? -9.132 14.931 13.043 1.00 73.62 88 GLU A N 1
ATOM 694 C CA . GLU A 1 88 ? -9.008 16.334 12.663 1.00 73.62 88 GLU A CA 1
ATOM 695 C C . GLU A 1 88 ? -9.330 16.439 11.168 1.00 73.62 88 GLU A C 1
ATOM 697 O O . GLU A 1 88 ? -8.794 15.694 10.341 1.00 73.62 88 GLU A O 1
ATOM 702 N N . ARG A 1 89 ? -10.284 17.304 10.806 1.00 61.84 89 ARG A N 1
ATOM 703 C CA . ARG A 1 89 ? -10.522 17.628 9.399 1.00 61.84 89 ARG A CA 1
ATOM 704 C C . ARG A 1 89 ? -9.299 18.400 8.929 1.00 61.84 89 ARG A C 1
ATOM 706 O O . ARG A 1 89 ? -9.232 19.604 9.139 1.00 61.84 89 ARG A O 1
ATOM 713 N N . PHE A 1 90 ? -8.352 17.702 8.312 1.00 55.97 90 PHE A N 1
ATOM 714 C CA . PHE A 1 90 ? -7.306 18.318 7.511 1.00 55.97 90 PHE A CA 1
ATOM 715 C C . PHE A 1 90 ? -8.010 19.136 6.422 1.00 55.97 90 PHE A C 1
ATOM 717 O O . PHE A 1 90 ? -8.511 18.580 5.442 1.00 55.97 90 PHE A O 1
ATOM 724 N N . SER A 1 91 ? -8.180 20.439 6.659 1.00 51.03 91 SER A N 1
ATOM 725 C CA . SER A 1 91 ? -8.668 21.374 5.657 1.00 51.03 91 SER A CA 1
ATOM 726 C C . SER A 1 91 ? -7.625 21.377 4.559 1.00 51.03 91 SER A C 1
ATOM 728 O O . SER A 1 91 ? -6.531 21.911 4.725 1.00 51.03 91 SER A O 1
ATOM 730 N N . GLN A 1 92 ? -7.943 20.692 3.471 1.00 58.78 92 GLN A N 1
ATOM 731 C CA . GLN A 1 92 ? -7.123 20.649 2.283 1.00 58.78 92 GLN A CA 1
ATOM 732 C C . GLN A 1 92 ? -7.169 22.046 1.665 1.00 58.78 92 GLN A C 1
ATOM 734 O O . GLN A 1 92 ? -8.010 22.338 0.817 1.00 58.78 92 GLN A O 1
ATOM 739 N N . GLU A 1 93 ? -6.298 22.939 2.136 1.00 58.12 93 GLU A N 1
ATOM 740 C CA . GLU A 1 93 ? -5.910 24.082 1.333 1.00 58.12 93 GLU A CA 1
ATOM 741 C C . GLU A 1 93 ? -5.304 23.492 0.061 1.00 58.12 93 GLU A C 1
ATOM 743 O O . GLU A 1 93 ? -4.278 22.817 0.060 1.00 58.12 93 GLU A O 1
ATOM 748 N N . THR A 1 94 ? -6.008 23.656 -1.047 1.00 54.81 94 THR A N 1
ATOM 749 C CA . THR A 1 94 ? -5.633 23.132 -2.364 1.00 54.81 94 THR A CA 1
ATOM 750 C C . THR A 1 94 ? -4.274 23.663 -2.842 1.00 54.81 94 THR A C 1
ATOM 752 O O . THR A 1 94 ? -3.676 23.091 -3.750 1.00 54.81 94 THR A O 1
ATOM 755 N N . SER A 1 95 ? -3.736 24.690 -2.175 1.00 52.88 95 SER A N 1
ATOM 756 C CA . SER A 1 95 ? -2.370 25.198 -2.320 1.00 52.88 95 SER A CA 1
ATOM 757 C C . SER A 1 95 ? -1.294 24.233 -1.799 1.00 52.88 95 SER A C 1
ATOM 759 O O . SER A 1 95 ? -0.186 24.236 -2.327 1.00 52.88 95 SER A O 1
ATOM 761 N N . THR A 1 96 ? -1.580 23.360 -0.826 1.00 55.84 96 THR A N 1
ATOM 762 C CA . THR A 1 96 ? -0.563 22.467 -0.236 1.00 55.84 96 THR A CA 1
ATOM 763 C C . THR A 1 96 ? -0.224 21.276 -1.136 1.00 55.84 96 THR A C 1
ATOM 765 O O . THR A 1 96 ? 0.864 20.723 -1.033 1.00 55.84 96 THR A O 1
ATOM 768 N N . ILE A 1 97 ? -1.100 20.895 -2.073 1.00 57.38 97 ILE A N 1
ATOM 769 C CA . ILE A 1 97 ? -0.829 19.787 -3.008 1.00 57.38 97 ILE A CA 1
ATOM 770 C C . ILE A 1 97 ? 0.311 20.161 -3.968 1.00 57.38 97 ILE A C 1
ATOM 772 O O . ILE A 1 97 ? 1.202 19.349 -4.193 1.00 57.38 97 ILE A O 1
ATOM 776 N N . ALA A 1 98 ? 0.336 21.400 -4.474 1.00 60.56 98 ALA A N 1
ATOM 777 C CA . ALA A 1 98 ? 1.380 21.863 -5.392 1.00 60.56 98 ALA A CA 1
ATOM 778 C C . ALA A 1 98 ? 2.758 21.977 -4.713 1.00 60.56 98 ALA A C 1
ATOM 780 O O . ALA A 1 98 ? 3.767 21.597 -5.303 1.00 60.56 98 ALA A O 1
ATOM 781 N N . TYR A 1 99 ? 2.807 22.447 -3.462 1.00 58.31 99 TYR A N 1
ATOM 782 C CA . TYR A 1 99 ? 4.065 22.537 -2.712 1.00 58.31 99 TYR A CA 1
ATOM 783 C C . TYR A 1 99 ? 4.551 21.179 -2.182 1.00 58.31 99 TYR A C 1
ATOM 785 O O . TYR A 1 99 ? 5.756 20.983 -2.044 1.00 58.31 99 TYR A O 1
ATOM 793 N N . ASN A 1 100 ? 3.658 20.208 -1.963 1.00 62.03 100 ASN A N 1
ATOM 794 C CA . ASN A 1 100 ? 4.046 18.858 -1.543 1.00 62.03 100 ASN A CA 1
ATOM 795 C C . ASN A 1 100 ? 4.779 18.072 -2.645 1.00 62.03 100 ASN A C 1
ATOM 797 O O . ASN A 1 100 ? 5.616 17.229 -2.323 1.00 62.03 100 ASN A O 1
ATOM 801 N N . PHE A 1 101 ? 4.528 18.388 -3.923 1.00 64.25 101 PHE A N 1
ATOM 802 C CA . PHE A 1 101 ? 5.276 17.838 -5.064 1.00 64.25 101 PHE A CA 1
ATOM 803 C C . PHE A 1 101 ? 6.736 18.310 -5.134 1.00 64.25 101 PHE A C 1
ATOM 805 O O . PHE A 1 101 ? 7.557 17.629 -5.736 1.00 64.25 101 PHE A O 1
ATOM 812 N N . PHE A 1 102 ? 7.065 19.457 -4.532 1.00 68.19 102 PHE A N 1
ATOM 813 C CA . PHE A 1 102 ? 8.425 20.011 -4.485 1.00 68.19 102 PHE A CA 1
ATOM 814 C C . PHE A 1 102 ? 9.019 19.927 -3.075 1.00 68.19 102 PHE A C 1
ATOM 816 O O . PHE A 1 102 ? 9.734 20.818 -2.615 1.00 68.19 102 PHE A O 1
ATOM 823 N N . THR A 1 103 ? 8.727 18.839 -2.368 1.00 75.50 103 THR A N 1
ATOM 824 C CA . THR A 1 103 ? 9.436 18.512 -1.131 1.00 75.50 103 THR A CA 1
ATOM 825 C C . THR A 1 103 ? 10.845 17.996 -1.465 1.00 75.50 103 THR A C 1
ATOM 827 O O . THR A 1 103 ? 11.016 17.270 -2.444 1.00 75.50 103 THR A O 1
ATOM 830 N N . PRO A 1 104 ? 11.890 18.328 -0.682 1.00 79.31 104 PRO A N 1
ATOM 831 C CA . PRO A 1 104 ? 13.256 17.859 -0.947 1.00 79.31 104 PRO A CA 1
ATOM 832 C C . PRO A 1 104 ? 13.373 16.334 -1.106 1.00 79.31 104 PRO A C 1
ATOM 834 O O . PRO A 1 104 ? 14.205 15.846 -1.868 1.00 79.31 104 PRO A O 1
ATOM 837 N N . GLN A 1 105 ? 12.514 15.586 -0.411 1.00 76.62 105 GLN A N 1
ATOM 838 C CA . GLN A 1 105 ? 12.429 14.130 -0.469 1.00 76.62 105 GLN A CA 1
ATOM 839 C C . GLN A 1 105 ? 11.911 13.639 -1.830 1.00 76.62 105 GLN A C 1
ATOM 841 O O . GLN A 1 105 ? 12.566 12.813 -2.464 1.00 76.62 105 GLN A O 1
ATOM 846 N N . THR A 1 106 ? 10.798 14.197 -2.318 1.00 80.19 106 THR A N 1
ATOM 847 C CA . THR A 1 106 ? 10.214 13.824 -3.620 1.00 80.19 106 THR A CA 1
ATOM 848 C C . THR A 1 106 ? 11.109 14.243 -4.784 1.00 80.19 106 THR A C 1
ATOM 850 O O . THR A 1 106 ? 11.294 13.475 -5.725 1.00 80.19 106 THR A O 1
ATOM 853 N N . VAL A 1 107 ? 11.758 15.410 -4.698 1.00 83.62 107 VAL A N 1
ATOM 854 C CA . VAL A 1 107 ? 12.732 15.863 -5.706 1.00 83.62 107 VAL A CA 1
ATOM 855 C C . VAL A 1 107 ? 13.946 14.932 -5.765 1.00 83.62 107 VAL A C 1
ATOM 857 O O . VAL A 1 107 ? 14.376 14.567 -6.857 1.00 83.62 107 VAL A O 1
ATOM 860 N N . ASN A 1 108 ? 14.486 14.500 -4.618 1.00 85.50 108 ASN A N 1
ATOM 861 C CA . ASN A 1 108 ? 15.596 13.545 -4.597 1.00 85.50 108 ASN A CA 1
ATOM 862 C C . ASN A 1 108 ? 15.202 12.207 -5.246 1.00 85.50 108 ASN A C 1
ATOM 864 O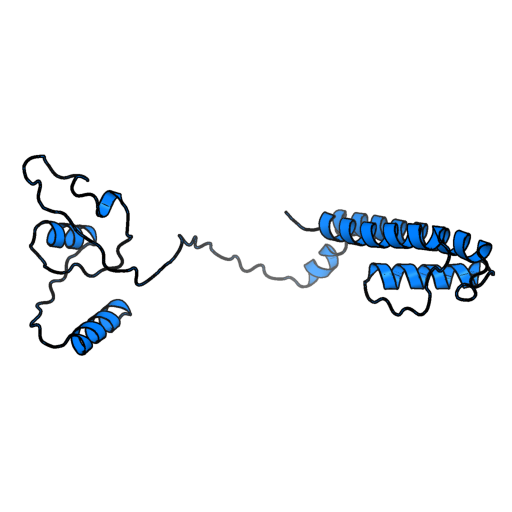 O . ASN A 1 108 ? 15.950 11.675 -6.066 1.00 85.50 108 ASN A O 1
ATOM 868 N N . ALA A 1 109 ? 14.001 11.702 -4.952 1.00 84.56 109 ALA A N 1
ATOM 869 C CA . ALA A 1 109 ? 13.472 10.492 -5.572 1.00 84.56 109 ALA A CA 1
ATOM 870 C C . ALA A 1 109 ? 13.328 10.655 -7.102 1.00 84.56 109 ALA A C 1
ATOM 872 O O . ALA A 1 109 ? 13.833 9.828 -7.864 1.00 84.56 109 ALA A O 1
ATOM 873 N N . MET A 1 110 ? 12.737 11.758 -7.576 1.00 85.75 110 MET A N 1
ATOM 874 C CA . MET A 1 110 ? 12.622 12.058 -9.013 1.00 85.75 110 MET A CA 1
ATOM 875 C C . MET A 1 110 ? 13.989 12.147 -9.706 1.00 85.75 110 MET A C 1
ATOM 877 O O . MET A 1 110 ? 14.150 11.631 -10.813 1.00 85.75 110 MET A O 1
ATOM 881 N N . CYS A 1 111 ? 14.990 12.749 -9.057 1.00 88.75 111 CYS A N 1
ATOM 882 C CA . CYS A 1 111 ? 16.357 12.811 -9.575 1.00 88.75 111 CYS A CA 1
ATOM 883 C C . CYS A 1 111 ? 16.990 11.417 -9.693 1.00 88.75 111 CYS A C 1
ATOM 885 O O . CYS A 1 111 ? 17.585 11.106 -10.725 1.00 88.75 111 CYS A O 1
ATOM 887 N N . ILE A 1 112 ? 16.842 10.562 -8.676 1.00 88.69 112 ILE A N 1
ATOM 888 C CA . ILE A 1 112 ? 17.354 9.182 -8.700 1.00 88.69 112 ILE A CA 1
ATOM 889 C C . ILE A 1 112 ? 16.702 8.387 -9.839 1.00 88.69 112 ILE A C 1
ATOM 891 O O . ILE A 1 112 ? 17.408 7.733 -10.610 1.00 88.69 112 ILE A O 1
ATOM 895 N N . LEU A 1 113 ? 15.379 8.489 -10.001 1.00 88.69 113 LEU A N 1
ATOM 896 C CA . LEU A 1 113 ? 14.649 7.835 -11.088 1.00 88.69 113 LEU A CA 1
ATOM 897 C C . LEU A 1 113 ? 15.118 8.326 -12.467 1.00 88.69 113 LEU A C 1
ATOM 899 O O . LEU A 1 113 ? 15.381 7.515 -13.356 1.00 88.69 113 LEU A O 1
ATOM 903 N N . ALA A 1 114 ? 15.284 9.641 -12.641 1.00 90.38 114 ALA A N 1
ATOM 904 C CA . ALA A 1 114 ? 15.757 10.230 -13.893 1.00 90.38 114 ALA A CA 1
ATOM 905 C C . ALA A 1 114 ? 17.180 9.766 -14.252 1.00 90.38 114 ALA A C 1
ATOM 907 O O . ALA A 1 114 ? 17.449 9.439 -15.410 1.00 90.38 114 ALA A O 1
ATOM 908 N N . ILE A 1 115 ? 18.077 9.674 -13.264 1.00 91.75 115 ILE A N 1
ATOM 909 C CA . ILE A 1 115 ? 19.442 9.159 -13.449 1.00 91.75 115 ILE A CA 1
ATOM 910 C C . ILE A 1 115 ? 19.410 7.679 -13.850 1.00 91.75 115 ILE A C 1
ATOM 912 O O . ILE A 1 115 ? 20.102 7.283 -14.788 1.00 91.75 115 ILE A O 1
ATOM 916 N N . MET A 1 116 ? 18.580 6.862 -13.198 1.00 90.62 116 MET A N 1
ATOM 917 C CA . MET A 1 116 ? 18.430 5.440 -13.528 1.00 90.62 116 MET A CA 1
ATOM 918 C C . MET A 1 116 ? 17.930 5.220 -14.964 1.00 90.62 116 MET A C 1
ATOM 920 O O . MET A 1 116 ? 18.474 4.369 -15.678 1.00 90.62 116 MET A O 1
ATOM 924 N N . ILE A 1 117 ? 16.940 6.002 -15.412 1.00 92.25 117 ILE A N 1
ATOM 925 C CA . ILE A 1 117 ? 16.430 5.982 -16.796 1.00 92.25 117 ILE A CA 1
ATOM 926 C C . ILE A 1 117 ? 17.537 6.385 -17.771 1.00 92.25 117 ILE A C 1
ATOM 928 O O . ILE A 1 117 ? 17.787 5.665 -18.737 1.00 92.25 117 ILE A O 1
ATOM 932 N N . ALA A 1 118 ? 18.245 7.483 -17.494 1.00 93.19 118 ALA A N 1
ATOM 933 C CA . ALA A 1 118 ? 19.321 7.970 -18.349 1.00 93.19 118 ALA A CA 1
ATOM 934 C C . ALA A 1 118 ? 20.437 6.930 -18.521 1.00 93.19 118 ALA A C 1
ATOM 936 O O . ALA A 1 118 ? 20.829 6.634 -19.650 1.00 93.19 118 ALA A O 1
ATOM 937 N N . ILE A 1 119 ? 20.915 6.328 -17.428 1.00 93.12 119 ILE A N 1
ATOM 938 C CA . ILE A 1 119 ? 21.963 5.296 -17.471 1.00 93.12 1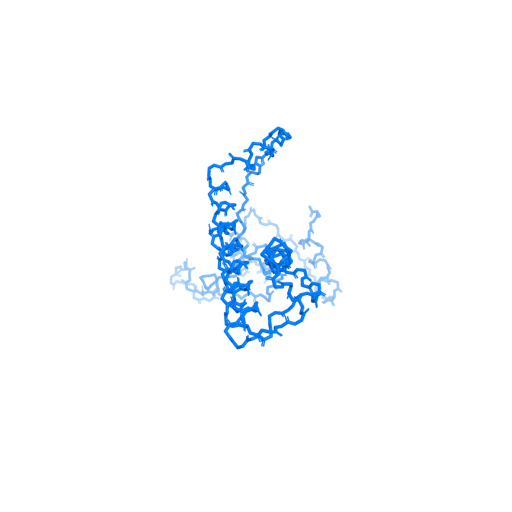19 ILE A CA 1
ATOM 939 C C . ILE A 1 119 ? 21.496 4.091 -18.294 1.00 93.12 119 ILE A C 1
ATOM 941 O O . ILE A 1 119 ? 22.231 3.598 -19.150 1.00 93.12 119 ILE A O 1
ATOM 945 N N . SER A 1 120 ? 20.263 3.638 -18.070 1.00 91.81 120 SER A N 1
ATOM 946 C CA . SER A 1 120 ? 19.713 2.465 -18.756 1.00 91.81 120 SER A CA 1
ATOM 947 C C . SER A 1 120 ? 19.544 2.708 -20.259 1.00 91.81 120 SER A C 1
ATOM 949 O O . SER A 1 120 ? 19.927 1.854 -21.058 1.00 91.81 120 SER A O 1
ATOM 951 N N . ALA A 1 121 ? 19.060 3.891 -20.652 1.00 91.62 121 ALA A N 1
ATOM 952 C CA . ALA A 1 121 ? 18.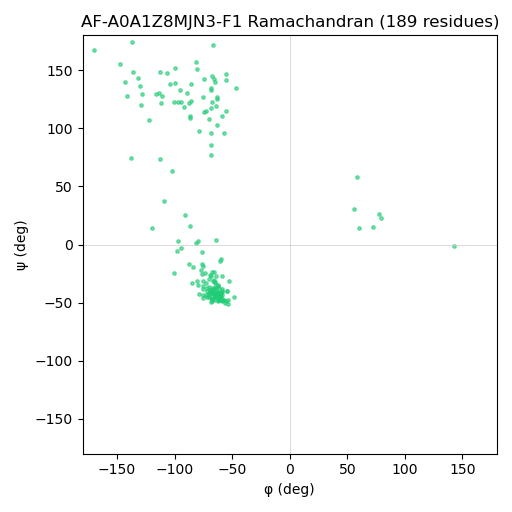914 4.290 -22.050 1.00 91.62 121 ALA A CA 1
ATOM 953 C C . ALA A 1 121 ? 20.267 4.324 -22.785 1.00 91.62 121 ALA A C 1
ATOM 955 O O . ALA A 1 121 ? 20.397 3.760 -23.871 1.00 91.62 121 ALA A O 1
ATOM 956 N N . HIS A 1 122 ? 21.307 4.904 -22.171 1.00 91.25 122 HIS A N 1
ATOM 957 C CA . HIS A 1 122 ? 22.644 4.963 -22.776 1.00 91.25 122 HIS A CA 1
ATOM 958 C C . HIS A 1 122 ? 23.293 3.576 -22.892 1.00 91.25 122 HIS A C 1
ATOM 960 O O . HIS A 1 122 ? 23.934 3.278 -23.902 1.00 91.25 122 HIS A O 1
ATOM 966 N N . LEU A 1 123 ? 23.121 2.713 -21.883 1.00 91.75 123 LEU A N 1
ATOM 967 C CA . LEU A 1 123 ? 23.638 1.342 -21.909 1.00 91.75 123 LEU A CA 1
ATOM 968 C C . LEU A 1 123 ? 22.964 0.501 -22.996 1.00 91.75 123 LEU A C 1
ATOM 970 O O . LEU A 1 123 ? 23.654 -0.217 -23.719 1.00 91.75 123 LEU A O 1
ATOM 974 N N . ILE A 1 124 ? 21.642 0.596 -23.143 1.00 90.88 124 ILE A N 1
ATOM 975 C CA . ILE A 1 124 ? 20.913 -0.158 -24.169 1.00 90.88 124 ILE A CA 1
ATOM 976 C C . ILE A 1 124 ? 21.261 0.332 -25.559 1.00 90.88 124 ILE A C 1
ATOM 978 O O . ILE A 1 124 ? 21.616 -0.496 -26.395 1.00 90.88 124 ILE A O 1
ATOM 982 N N . TRP A 1 125 ? 21.270 1.646 -25.787 1.00 90.56 125 TRP A N 1
ATOM 983 C CA . TRP A 1 125 ? 21.707 2.191 -27.066 1.00 90.56 125 TRP A CA 1
ATOM 984 C C . TRP A 1 125 ? 23.104 1.677 -27.435 1.00 90.56 125 TRP A C 1
ATOM 986 O O . TRP A 1 125 ? 23.313 1.178 -28.540 1.00 90.56 125 TRP A O 1
ATOM 996 N N . PHE A 1 126 ? 24.056 1.725 -26.500 1.00 88.69 126 PHE A N 1
ATOM 997 C CA . PHE A 1 126 ? 25.433 1.295 -26.743 1.00 88.69 126 PHE A CA 1
ATOM 998 C C . PHE A 1 126 ? 25.553 -0.205 -27.056 1.00 88.69 126 PHE A C 1
ATOM 1000 O O . PHE A 1 126 ? 26.314 -0.596 -27.948 1.00 88.69 126 PHE A O 1
ATOM 1007 N N . LEU A 1 127 ? 24.815 -1.054 -26.336 1.00 88.44 127 LEU A N 1
ATOM 1008 C CA . LEU A 1 127 ? 24.851 -2.509 -26.504 1.00 88.44 127 LEU A CA 1
ATOM 1009 C C . LEU A 1 127 ? 24.098 -2.967 -27.760 1.00 88.44 127 LEU A C 1
ATOM 1011 O O . LEU A 1 127 ? 24.612 -3.794 -28.515 1.00 88.44 127 LEU A O 1
ATOM 1015 N N . GLU A 1 128 ? 22.920 -2.406 -28.027 1.00 86.12 128 GLU A N 1
ATOM 1016 C CA . GLU A 1 128 ? 22.077 -2.772 -29.169 1.00 86.12 128 GLU A CA 1
ATOM 1017 C C . GLU A 1 128 ? 22.619 -2.201 -30.489 1.00 86.12 128 GLU A C 1
ATOM 1019 O O . GLU A 1 128 ? 22.620 -2.908 -31.503 1.00 86.12 128 GLU A O 1
ATOM 1024 N N . SER A 1 129 ? 23.198 -0.991 -30.472 1.00 80.38 129 SER A N 1
ATOM 1025 C CA . SER A 1 129 ? 23.862 -0.400 -31.648 1.00 80.38 129 SER A CA 1
ATOM 1026 C C . SER A 1 129 ? 25.061 -1.229 -32.110 1.00 80.38 129 SER A C 1
ATOM 1028 O O . SER A 1 129 ? 25.303 -1.359 -33.312 1.00 80.38 129 SER A O 1
ATOM 1030 N N . ARG A 1 130 ? 25.803 -1.833 -31.168 1.00 77.19 130 ARG A N 1
ATOM 1031 C CA . ARG A 1 130 ? 26.915 -2.755 -31.467 1.00 77.19 130 ARG A CA 1
ATOM 1032 C C . ARG A 1 130 ? 26.440 -4.161 -31.827 1.00 77.19 130 ARG A C 1
ATOM 1034 O O . ARG A 1 130 ? 27.063 -4.808 -32.663 1.00 77.19 130 ARG A O 1
ATOM 1041 N N . GLY A 1 131 ? 25.353 -4.627 -31.215 1.00 71.75 131 GLY A N 1
ATOM 1042 C CA . GLY A 1 131 ? 24.779 -5.954 -31.446 1.00 71.75 131 GLY A CA 1
ATOM 1043 C C . GLY A 1 131 ? 23.994 -6.102 -32.751 1.00 71.75 131 GLY A C 1
ATOM 1044 O O . GLY A 1 131 ? 23.605 -7.214 -33.096 1.00 71.75 131 GLY A O 1
ATOM 1045 N N . GLY A 1 132 ? 23.785 -5.010 -33.496 1.00 68.25 132 GLY A N 1
ATOM 1046 C CA . GLY A 1 132 ? 23.181 -5.044 -34.829 1.00 68.25 132 GLY A CA 1
ATOM 1047 C C . GLY A 1 132 ? 21.663 -5.222 -34.831 1.00 68.25 132 GLY A C 1
ATOM 1048 O O . GLY A 1 132 ? 21.120 -5.733 -35.811 1.00 68.25 132 GLY A O 1
ATOM 1049 N N . ASN A 1 133 ? 20.982 -4.810 -33.760 1.00 73.50 133 ASN A N 1
ATOM 1050 C CA . ASN A 1 133 ? 19.525 -4.820 -33.704 1.00 73.50 133 ASN A CA 1
ATOM 1051 C C . ASN A 1 133 ? 18.935 -3.816 -34.719 1.00 73.50 133 ASN A C 1
ATOM 1053 O O . ASN A 1 133 ? 19.499 -2.748 -34.940 1.00 73.50 133 ASN A O 1
ATOM 1057 N N . LYS A 1 134 ? 17.813 -4.174 -35.357 1.00 72.50 134 LYS A N 1
ATOM 1058 C CA . LYS A 1 134 ? 17.075 -3.313 -36.300 1.00 72.50 134 LYS A CA 1
ATOM 1059 C C . LYS A 1 134 ? 16.049 -2.410 -35.612 1.00 72.50 134 LYS A C 1
ATOM 1061 O O . LYS A 1 134 ? 15.577 -1.477 -36.246 1.00 72.50 134 LYS A O 1
ATOM 1066 N N . HIS A 1 135 ? 15.692 -2.711 -34.362 1.00 75.88 135 HIS A N 1
ATOM 1067 C CA . HIS A 1 135 ? 14.736 -1.920 -33.588 1.00 75.88 135 HIS A CA 1
ATOM 1068 C C . HIS A 1 135 ? 15.321 -0.591 -33.108 1.00 75.88 135 HIS A C 1
ATOM 1070 O O . HIS A 1 135 ? 14.556 0.332 -32.890 1.00 75.88 135 HIS A O 1
ATOM 1076 N N . PHE A 1 136 ? 16.647 -0.494 -32.969 1.00 80.00 136 PHE A N 1
ATOM 1077 C CA . PHE A 1 136 ? 17.321 0.728 -32.542 1.00 80.00 136 PHE A CA 1
ATOM 1078 C C . PHE A 1 136 ? 18.180 1.287 -33.674 1.00 80.00 136 PHE A C 1
ATOM 1080 O O . PHE A 1 136 ? 18.978 0.563 -34.282 1.00 80.00 136 PHE A O 1
ATOM 1087 N N . SER A 1 137 ? 18.038 2.578 -33.951 1.00 78.75 137 SER A N 1
ATOM 1088 C CA . SER A 1 137 ? 18.864 3.292 -34.911 1.00 78.75 137 SER A CA 1
ATOM 1089 C C . SER A 1 137 ? 20.323 3.339 -34.450 1.00 78.75 137 SER A C 1
ATOM 1091 O O . SER A 1 137 ? 20.638 3.553 -33.279 1.00 78.75 137 SER A O 1
ATOM 1093 N N . ARG A 1 138 ? 21.245 3.162 -35.404 1.00 75.88 138 ARG A N 1
ATOM 1094 C CA . ARG A 1 138 ? 22.695 3.281 -35.161 1.00 75.88 138 ARG A CA 1
ATOM 1095 C C . ARG A 1 138 ? 23.152 4.730 -35.030 1.00 75.88 138 ARG A C 1
ATOM 1097 O O . ARG A 1 138 ? 24.251 4.977 -34.534 1.00 75.88 138 ARG A O 1
ATOM 1104 N N . GLU A 1 139 ? 22.351 5.678 -35.509 1.00 82.94 139 GLU A N 1
ATOM 1105 C CA . GLU A 1 139 ? 22.627 7.096 -35.313 1.00 82.94 139 GLU A CA 1
ATOM 1106 C C . GLU A 1 139 ? 22.455 7.446 -33.836 1.00 82.94 139 GLU A C 1
ATOM 1108 O O . GLU A 1 139 ? 21.466 7.068 -33.216 1.00 82.94 139 GLU A O 1
ATOM 1113 N N . TYR A 1 140 ? 23.419 8.174 -33.267 1.00 80.69 140 TYR A N 1
ATOM 1114 C CA . TYR A 1 140 ? 23.441 8.482 -31.834 1.00 80.69 140 TYR A CA 1
ATOM 1115 C C . TYR A 1 140 ? 22.161 9.180 -31.364 1.00 80.69 140 TYR A C 1
ATOM 1117 O O . TYR A 1 140 ? 21.533 8.748 -30.406 1.00 80.69 140 TYR A O 1
ATOM 1125 N N . TRP A 1 141 ? 21.757 10.242 -32.064 1.00 82.00 141 TRP A N 1
ATOM 1126 C CA . TRP A 1 141 ? 20.623 11.069 -31.658 1.00 82.00 141 TRP A CA 1
ATOM 1127 C C . TRP A 1 141 ? 19.280 10.353 -31.802 1.00 82.00 141 TRP A C 1
ATOM 1129 O O . TRP A 1 141 ? 18.465 10.427 -30.890 1.00 82.00 141 TRP A O 1
ATOM 1139 N N . ALA A 1 142 ? 19.076 9.623 -32.902 1.00 83.44 142 ALA A N 1
ATOM 1140 C CA . ALA A 1 142 ? 17.856 8.848 -33.113 1.00 83.44 142 ALA A CA 1
ATOM 1141 C C . ALA A 1 142 ? 17.786 7.633 -32.171 1.00 83.44 142 ALA A C 1
ATOM 1143 O O . ALA A 1 142 ? 16.774 7.412 -31.516 1.00 83.44 142 ALA A O 1
ATOM 1144 N N . GLY A 1 143 ? 18.883 6.883 -32.033 1.00 85.62 143 GLY A N 1
ATOM 1145 C CA . GLY A 1 143 ? 18.906 5.675 -31.211 1.00 85.62 143 GLY A CA 1
ATOM 1146 C C . GLY A 1 143 ? 18.810 5.946 -29.707 1.00 85.62 143 GLY A C 1
ATOM 1147 O O . GLY A 1 143 ? 18.280 5.114 -28.966 1.00 85.62 143 GLY A O 1
ATOM 1148 N N . ILE A 1 144 ? 19.305 7.095 -29.230 1.00 89.00 144 ILE A N 1
ATOM 1149 C CA . ILE A 1 144 ? 19.130 7.501 -27.830 1.00 89.00 144 ILE A CA 1
ATOM 1150 C C . ILE A 1 144 ? 17.681 7.870 -27.536 1.00 89.00 144 ILE A C 1
ATOM 1152 O O . ILE A 1 144 ? 17.189 7.460 -26.489 1.00 89.00 144 ILE A O 1
ATOM 1156 N N . ASP A 1 145 ? 17.001 8.594 -28.426 1.00 89.94 145 ASP A N 1
ATOM 1157 C CA . ASP A 1 145 ? 15.588 8.953 -28.245 1.00 89.94 145 ASP A CA 1
ATOM 1158 C C . ASP A 1 145 ? 14.715 7.692 -28.114 1.00 89.94 145 ASP A C 1
ATOM 1160 O O . ASP A 1 145 ? 13.992 7.510 -27.133 1.00 89.94 145 ASP A O 1
ATOM 1164 N N . GLU A 1 146 ? 14.918 6.727 -29.012 1.00 90.25 146 GLU A N 1
ATOM 1165 C CA . GLU A 1 146 ? 14.270 5.409 -28.973 1.00 90.25 146 GLU A CA 1
ATOM 1166 C C . GLU A 1 146 ? 14.577 4.641 -27.672 1.00 90.25 146 GLU A C 1
ATOM 1168 O O . GLU A 1 146 ? 13.696 4.025 -27.066 1.00 90.25 146 GLU A O 1
ATOM 1173 N N . SER A 1 147 ? 15.825 4.701 -27.194 1.00 90.00 147 SER A N 1
ATOM 1174 C CA . SER A 1 147 ? 16.243 4.031 -25.953 1.00 90.00 147 SER A CA 1
ATOM 1175 C C . SER A 1 147 ? 15.694 4.715 -24.694 1.00 90.00 147 SER A C 1
ATOM 1177 O O . SER A 1 147 ? 15.391 4.039 -23.708 1.00 90.00 147 SER A O 1
ATOM 1179 N N . TYR A 1 148 ? 15.533 6.042 -24.712 1.00 92.31 148 TYR A N 1
ATOM 1180 C CA . TYR A 1 148 ? 14.874 6.799 -23.645 1.00 92.31 148 TYR A CA 1
ATOM 1181 C C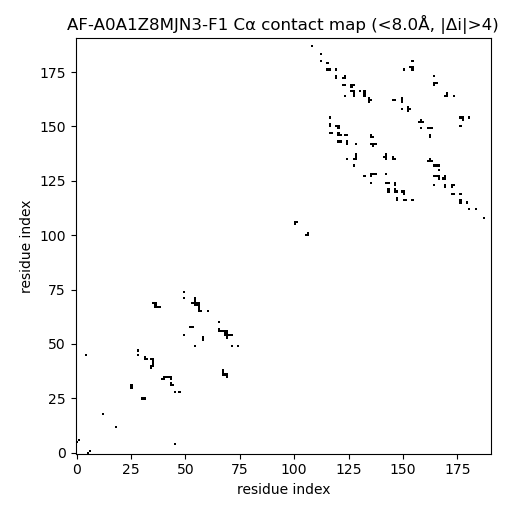 . TYR A 1 148 ? 13.386 6.499 -23.594 1.00 92.31 148 TYR A C 1
ATOM 1183 O O . TYR A 1 148 ? 12.857 6.236 -22.514 1.00 92.31 148 TYR A O 1
ATOM 1191 N N . TRP A 1 149 ? 12.726 6.495 -24.749 1.00 91.56 149 TRP A N 1
ATOM 1192 C CA . TRP A 1 149 ? 11.324 6.124 -24.859 1.00 91.56 149 TRP A CA 1
ATOM 1193 C C . TRP A 1 149 ? 11.083 4.718 -24.304 1.00 91.56 149 TRP A C 1
ATOM 1195 O O . TRP A 1 149 ? 10.230 4.540 -23.430 1.00 91.56 149 TRP A O 1
ATOM 1205 N N . TRP A 1 150 ? 11.915 3.747 -24.694 1.00 91.62 150 TRP A N 1
ATOM 1206 C CA . TRP A 1 150 ? 11.885 2.400 -24.125 1.00 91.62 150 TRP A CA 1
ATOM 1207 C C . TRP A 1 150 ? 12.031 2.403 -22.595 1.00 91.62 150 TRP A C 1
ATOM 1209 O O . TRP A 1 150 ? 11.239 1.762 -21.897 1.00 91.62 150 TRP A O 1
ATOM 1219 N N . ALA A 1 151 ? 13.015 3.130 -22.056 1.00 91.00 151 ALA A N 1
ATOM 1220 C CA . ALA A 1 151 ? 13.285 3.158 -20.619 1.00 91.00 151 ALA A CA 1
ATOM 1221 C C . ALA A 1 151 ? 12.133 3.804 -19.830 1.00 91.00 151 ALA A C 1
ATOM 1223 O O . ALA A 1 151 ? 11.756 3.307 -18.774 1.00 91.00 151 ALA A O 1
ATOM 1224 N N . ILE A 1 152 ? 11.513 4.864 -20.356 1.00 90.69 152 ILE A N 1
ATOM 1225 C CA . ILE A 1 152 ? 10.361 5.533 -19.731 1.00 90.69 152 ILE A CA 1
ATOM 1226 C C . ILE A 1 152 ? 9.130 4.620 -19.736 1.00 90.69 152 ILE A C 1
ATOM 1228 O O . ILE A 1 152 ? 8.481 4.440 -18.704 1.00 90.69 152 ILE A O 1
ATOM 1232 N N . VAL A 1 153 ? 8.809 4.012 -20.878 1.00 90.81 153 VAL A N 1
ATOM 1233 C CA . VAL A 1 153 ? 7.650 3.116 -21.039 1.00 90.81 153 VAL A CA 1
ATOM 1234 C C . VAL A 1 153 ? 7.802 1.851 -20.188 1.00 90.81 153 VAL A C 1
ATOM 1236 O O . VAL A 1 153 ? 6.815 1.323 -19.671 1.00 90.81 153 VAL A O 1
ATOM 1239 N N . THR A 1 154 ? 9.038 1.389 -19.994 1.00 89.00 154 THR A N 1
ATOM 1240 C CA . THR A 1 154 ? 9.357 0.255 -19.117 1.00 89.00 154 THR A CA 1
ATOM 1241 C C . THR A 1 154 ? 9.278 0.647 -17.642 1.00 89.00 154 THR A C 1
ATOM 1243 O O . THR A 1 154 ? 8.636 -0.059 -16.867 1.00 89.00 154 THR A O 1
ATOM 1246 N N . ALA A 1 155 ? 9.851 1.788 -17.245 1.00 87.56 155 ALA A N 1
ATOM 1247 C CA . ALA A 1 155 ? 9.790 2.291 -15.869 1.00 87.56 155 ALA A CA 1
ATOM 1248 C C . ALA A 1 155 ? 8.353 2.597 -15.416 1.00 87.56 155 ALA A C 1
ATOM 1250 O O . ALA A 1 155 ? 8.000 2.371 -14.264 1.00 87.56 155 ALA A O 1
ATOM 1251 N N . THR A 1 156 ? 7.506 3.068 -16.333 1.00 87.38 156 THR A N 1
ATOM 1252 C CA . THR A 1 156 ? 6.071 3.301 -16.090 1.00 87.38 156 THR A CA 1
ATOM 1253 C C . THR A 1 156 ? 5.221 2.035 -16.206 1.00 87.38 156 THR A C 1
ATOM 1255 O O . THR A 1 156 ? 4.008 2.099 -16.027 1.00 87.38 156 THR A O 1
ATOM 1258 N N . THR A 1 157 ? 5.829 0.875 -16.476 1.00 86.88 157 THR A N 1
ATOM 1259 C CA . THR A 1 157 ? 5.171 -0.437 -16.634 1.00 86.88 157 THR A CA 1
ATOM 1260 C C . THR A 1 157 ? 4.134 -0.522 -17.763 1.00 86.88 157 THR A C 1
ATOM 1262 O O . THR A 1 157 ? 3.387 -1.492 -17.836 1.00 86.88 157 THR A O 1
ATOM 1265 N N . VAL A 1 158 ? 4.101 0.457 -18.675 1.00 89.88 158 VAL A N 1
ATOM 1266 C CA . VAL A 1 158 ? 3.167 0.483 -19.814 1.00 89.88 158 VAL A CA 1
ATOM 1267 C C . VAL A 1 158 ? 3.543 -0.570 -20.859 1.00 89.88 158 VAL A C 1
ATOM 1269 O O . VAL A 1 158 ? 2.678 -1.300 -21.332 1.00 89.88 158 VAL A O 1
ATOM 1272 N N . GLY A 1 159 ? 4.832 -0.668 -21.201 1.00 84.25 159 GLY A N 1
ATOM 1273 C CA . GLY A 1 159 ? 5.374 -1.742 -22.041 1.00 84.25 159 GLY A CA 1
ATOM 1274 C C . GLY A 1 159 ? 4.760 -1.878 -23.443 1.00 84.25 159 GLY A C 1
ATOM 1275 O O . GLY A 1 159 ? 4.288 -2.957 -23.784 1.00 84.25 159 GLY A O 1
ATOM 1276 N N . TYR A 1 160 ? 4.809 -0.833 -24.283 1.00 86.50 160 TYR A N 1
ATOM 1277 C CA . TYR A 1 160 ? 4.276 -0.885 -25.660 1.00 86.50 160 TYR A CA 1
ATOM 1278 C C . TYR A 1 160 ? 4.908 -1.972 -26.548 1.00 86.50 160 TYR A C 1
ATOM 1280 O O . TYR A 1 160 ? 4.256 -2.463 -27.467 1.00 86.50 160 TYR A O 1
ATOM 1288 N N . GLY A 1 161 ? 6.159 -2.362 -26.275 1.00 82.44 161 GLY A N 1
ATOM 1289 C CA . GLY A 1 161 ? 6.856 -3.420 -27.016 1.00 82.44 161 GLY A CA 1
ATOM 1290 C C . GLY A 1 161 ? 7.280 -3.030 -28.437 1.00 82.44 161 GLY A C 1
ATOM 1291 O O . GLY A 1 161 ? 7.617 -3.901 -29.235 1.00 82.44 161 GLY A O 1
ATOM 1292 N N . ASP A 1 162 ? 7.271 -1.737 -28.749 1.00 84.56 162 ASP A N 1
ATOM 1293 C CA . ASP A 1 162 ? 7.757 -1.131 -29.991 1.00 84.56 162 ASP A CA 1
ATOM 1294 C C . ASP A 1 162 ? 9.286 -1.230 -30.126 1.00 84.56 162 ASP A C 1
ATOM 1296 O O . ASP A 1 162 ? 9.806 -1.603 -31.183 1.00 84.56 162 ASP A O 1
ATOM 1300 N N . TYR A 1 163 ? 9.995 -0.992 -29.024 1.00 85.00 163 TYR A N 1
ATOM 1301 C CA . TYR A 1 163 ? 11.441 -1.151 -28.911 1.00 85.00 163 TYR A CA 1
ATOM 1302 C C . TYR A 1 163 ? 11.756 -2.239 -27.888 1.00 85.00 163 TYR A C 1
ATOM 1304 O O . TYR A 1 163 ? 11.237 -2.225 -26.775 1.00 85.00 163 TYR A O 1
ATOM 1312 N N . VAL A 1 164 ? 12.596 -3.214 -28.246 1.00 84.56 164 VAL A N 1
ATOM 1313 C CA . VAL A 1 164 ? 12.958 -4.314 -27.339 1.00 84.56 164 VAL A CA 1
ATOM 1314 C C . VAL A 1 164 ? 14.438 -4.666 -27.510 1.00 84.56 164 VAL A C 1
ATOM 1316 O O . VAL A 1 164 ? 14.870 -4.927 -28.639 1.00 84.56 164 VAL A O 1
ATOM 1319 N N . PRO A 1 165 ? 15.232 -4.713 -26.421 1.00 84.06 165 PRO A N 1
ATOM 1320 C CA . PRO A 1 165 ? 16.612 -5.172 -26.489 1.00 84.06 165 PRO A CA 1
ATOM 1321 C C . PRO A 1 165 ? 16.663 -6.671 -26.808 1.00 84.06 165 PRO A C 1
ATOM 1323 O O . PRO A 1 165 ? 16.097 -7.514 -26.100 1.00 84.06 165 PRO A O 1
ATOM 1326 N N . VAL A 1 166 ? 17.343 -7.021 -27.899 1.00 85.62 166 VAL A N 1
ATOM 1327 C CA . VAL A 1 166 ? 17.454 -8.408 -28.377 1.00 85.62 166 VAL A CA 1
ATOM 1328 C C . VAL A 1 166 ? 18.793 -9.014 -27.968 1.00 85.62 166 VAL A C 1
ATOM 1330 O O . VAL A 1 166 ? 18.893 -10.235 -27.817 1.00 85.62 166 VAL A O 1
ATOM 1333 N N . THR A 1 167 ? 19.819 -8.190 -27.742 1.00 87.62 167 THR A N 1
ATOM 1334 C CA . THR A 1 167 ? 21.150 -8.687 -27.394 1.00 87.62 167 THR A CA 1
ATOM 1335 C C . THR A 1 167 ? 21.154 -9.339 -26.005 1.00 87.62 167 THR A C 1
ATOM 1337 O O . THR A 1 167 ? 20.465 -8.869 -25.096 1.00 87.62 167 THR A O 1
ATOM 1340 N N . PRO A 1 168 ? 21.953 -10.402 -25.783 1.00 85.88 168 PRO A N 1
ATOM 1341 C CA . PRO A 1 168 ? 22.057 -11.039 -24.469 1.00 85.88 168 PRO A CA 1
ATOM 1342 C C . PRO A 1 168 ? 22.435 -10.056 -23.352 1.00 85.88 168 PRO A C 1
ATOM 1344 O O . PRO A 1 168 ? 21.857 -10.099 -22.270 1.00 85.88 168 PRO A O 1
ATOM 1347 N N . LEU A 1 169 ? 23.356 -9.128 -23.637 1.00 87.12 169 LEU A N 1
ATOM 1348 C CA . LEU A 1 169 ? 23.766 -8.087 -22.692 1.00 87.12 169 LEU A CA 1
ATOM 1349 C C . LEU A 1 169 ? 22.681 -7.015 -22.503 1.00 87.12 169 LEU A C 1
ATOM 1351 O O . LEU A 1 169 ? 22.433 -6.607 -21.372 1.00 87.12 169 LEU A O 1
ATOM 1355 N N . GLY A 1 170 ? 21.990 -6.599 -23.569 1.00 87.06 170 GLY A N 1
ATOM 1356 C CA . GLY A 1 170 ? 20.869 -5.659 -23.483 1.00 87.06 170 GLY A CA 1
ATOM 1357 C C . GLY A 1 170 ? 19.715 -6.207 -22.643 1.00 87.06 170 GLY A C 1
ATOM 1358 O O . GLY A 1 170 ? 19.146 -5.485 -21.828 1.00 87.06 170 GLY A O 1
ATOM 1359 N N . ARG A 1 171 ? 19.435 -7.512 -22.737 1.00 89.12 171 ARG A N 1
ATOM 1360 C CA . ARG A 1 171 ? 18.457 -8.195 -21.876 1.00 89.12 171 ARG A CA 1
ATOM 1361 C C . ARG A 1 171 ? 18.866 -8.206 -20.406 1.00 89.12 171 ARG A C 1
ATOM 1363 O O . ARG A 1 171 ? 18.007 -8.041 -19.548 1.00 89.12 171 ARG A O 1
ATOM 1370 N N . MET A 1 172 ? 20.154 -8.366 -20.098 1.00 91.25 172 MET A N 1
ATOM 1371 C CA . MET A 1 172 ? 20.631 -8.256 -18.713 1.00 91.25 172 MET A CA 1
ATOM 1372 C C . MET A 1 172 ? 20.409 -6.846 -18.157 1.00 91.25 172 MET A C 1
ATOM 1374 O O . MET A 1 172 ? 19.909 -6.707 -17.043 1.00 91.25 172 MET A O 1
ATOM 1378 N N . VAL A 1 173 ? 20.724 -5.809 -18.940 1.00 90.38 173 VAL A N 1
ATOM 1379 C CA . VAL A 1 173 ? 20.480 -4.411 -18.545 1.00 90.38 173 VAL A CA 1
ATOM 1380 C C . VAL A 1 173 ? 18.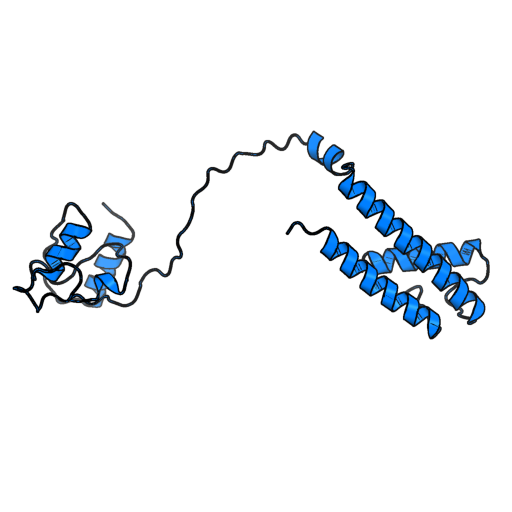986 -4.149 -18.361 1.00 90.38 173 VAL A C 1
ATOM 1382 O O . VAL A 1 173 ? 18.599 -3.540 -17.367 1.00 90.38 173 VAL A O 1
ATOM 1385 N N . ALA A 1 174 ? 18.137 -4.668 -19.250 1.00 88.81 174 ALA A N 1
ATOM 1386 C CA . ALA A 1 174 ? 16.688 -4.542 -19.133 1.00 88.81 174 ALA A CA 1
ATOM 1387 C C . ALA A 1 174 ? 16.138 -5.182 -17.849 1.00 88.81 174 ALA A C 1
ATOM 1389 O O . ALA A 1 174 ? 15.318 -4.576 -17.160 1.00 88.81 174 ALA A O 1
ATOM 1390 N N . SER A 1 175 ? 16.630 -6.367 -17.480 1.00 89.69 175 SER A N 1
ATOM 1391 C CA . SER A 1 175 ? 16.255 -7.021 -16.221 1.00 89.69 175 SER A CA 1
ATOM 1392 C C . SER A 1 175 ? 16.667 -6.199 -14.997 1.00 89.69 175 SER A C 1
ATOM 1394 O O . SER A 1 175 ? 15.885 -6.059 -14.059 1.00 89.69 175 SER A O 1
ATOM 1396 N N . VAL A 1 176 ? 17.875 -5.622 -15.005 1.00 90.75 176 VAL A N 1
ATOM 1397 C CA . VAL A 1 176 ? 18.349 -4.749 -13.917 1.00 90.75 176 VAL A CA 1
ATOM 1398 C C . VAL A 1 176 ? 17.514 -3.473 -13.834 1.00 90.75 176 VAL A C 1
ATOM 1400 O O . VAL A 1 176 ? 17.158 -3.059 -12.735 1.00 90.75 176 VAL A O 1
ATOM 1403 N N . HIS A 1 177 ? 17.156 -2.879 -14.972 1.00 90.56 177 HIS A N 1
ATOM 1404 C CA . HIS A 1 177 ? 16.292 -1.702 -15.029 1.00 90.56 177 HIS A CA 1
ATOM 1405 C C . HIS A 1 177 ? 14.917 -1.977 -14.400 1.00 90.56 177 HIS A C 1
ATOM 1407 O O . HIS A 1 177 ? 14.449 -1.198 -13.572 1.00 90.56 177 HIS A O 1
ATOM 1413 N N . LEU A 1 178 ? 14.310 -3.123 -14.723 1.00 88.38 178 LEU A N 1
ATOM 1414 C CA . LEU A 1 178 ? 13.009 -3.520 -14.184 1.00 88.38 178 LEU A CA 1
ATOM 1415 C C . LEU A 1 178 ? 13.057 -3.767 -12.668 1.00 88.38 178 LEU A C 1
ATOM 1417 O O . LEU A 1 178 ? 12.214 -3.255 -11.933 1.00 88.38 178 LEU A O 1
ATOM 1421 N N . LEU A 1 179 ? 14.070 -4.491 -12.181 1.00 88.12 179 LEU A N 1
ATOM 1422 C CA . LEU A 1 179 ? 14.268 -4.694 -10.740 1.00 88.12 179 LEU A CA 1
ATOM 1423 C C . LEU A 1 179 ? 14.551 -3.372 -10.014 1.00 88.12 179 LEU A C 1
ATOM 1425 O O . LEU A 1 179 ? 14.006 -3.135 -8.937 1.00 88.12 179 LEU A O 1
ATOM 1429 N N . GLY A 1 180 ? 15.356 -2.494 -10.616 1.00 86.75 180 GLY A N 1
ATOM 1430 C CA . GLY A 1 180 ? 15.655 -1.166 -10.086 1.00 86.75 180 GLY A CA 1
ATOM 1431 C C . GLY A 1 180 ? 14.406 -0.295 -9.933 1.00 86.75 180 GLY A C 1
ATOM 1432 O O . GLY A 1 180 ? 14.247 0.352 -8.901 1.00 86.75 180 GLY A O 1
ATOM 1433 N N . GLY A 1 181 ? 13.489 -0.331 -10.906 1.00 83.88 181 GLY A N 1
ATOM 1434 C CA . GLY A 1 181 ? 12.209 0.380 -10.832 1.00 83.88 181 GLY A CA 1
ATOM 1435 C C . GLY A 1 181 ? 11.324 -0.091 -9.673 1.00 83.88 181 GLY A C 1
ATOM 1436 O O . GLY A 1 181 ? 10.780 0.732 -8.938 1.00 83.88 181 GLY A O 1
ATOM 1437 N N . VAL A 1 182 ? 11.236 -1.406 -9.445 1.00 84.50 182 VAL A N 1
ATOM 1438 C CA . VAL A 1 182 ? 10.465 -1.975 -8.322 1.00 84.50 182 VAL A CA 1
ATOM 1439 C C . VAL A 1 182 ? 11.077 -1.595 -6.972 1.00 84.50 182 VAL A C 1
ATOM 1441 O O . VAL A 1 182 ? 10.354 -1.204 -6.057 1.00 84.50 182 VAL A O 1
ATOM 1444 N N . VAL A 1 183 ? 12.405 -1.672 -6.842 1.00 84.62 183 VAL A N 1
ATOM 1445 C CA . VAL A 1 183 ? 13.107 -1.279 -5.608 1.00 84.62 183 VAL A CA 1
ATOM 1446 C C . VAL A 1 183 ? 12.890 0.202 -5.308 1.00 84.62 183 VAL A C 1
ATOM 1448 O O . VAL A 1 183 ? 12.620 0.554 -4.163 1.00 84.62 183 VAL A O 1
ATOM 1451 N N . PHE A 1 184 ? 12.950 1.056 -6.330 1.00 83.88 184 PHE A N 1
ATOM 1452 C CA . PHE A 1 184 ? 12.673 2.481 -6.188 1.00 83.88 184 PHE A CA 1
ATOM 1453 C C . PHE A 1 184 ? 11.241 2.735 -5.692 1.00 83.88 184 PHE A C 1
ATOM 1455 O O . PHE A 1 184 ? 11.054 3.471 -4.725 1.00 83.88 184 PHE A O 1
ATOM 1462 N N . PHE A 1 185 ? 10.245 2.061 -6.276 1.00 79.69 185 PHE A N 1
ATOM 1463 C CA . PHE A 1 185 ? 8.846 2.187 -5.854 1.00 79.69 185 PHE A CA 1
ATOM 1464 C C . PHE A 1 185 ? 8.625 1.774 -4.391 1.00 79.69 185 PHE A C 1
ATOM 1466 O O . PHE A 1 185 ? 7.918 2.450 -3.650 1.00 79.69 185 PHE A O 1
ATOM 1473 N N . VAL A 1 186 ? 9.257 0.683 -3.951 1.00 81.00 186 VAL A N 1
ATOM 1474 C CA . VAL A 1 186 ? 9.159 0.214 -2.560 1.00 81.00 186 VAL A CA 1
ATOM 1475 C C . VAL A 1 186 ? 9.894 1.149 -1.595 1.00 81.00 186 VAL A C 1
ATOM 1477 O O . VAL A 1 186 ? 9.418 1.376 -0.484 1.00 81.00 186 VAL A O 1
ATOM 1480 N N . SER A 1 187 ? 11.027 1.722 -2.007 1.00 75.00 187 SER A N 1
ATOM 1481 C CA . SER A 1 187 ? 11.852 2.580 -1.146 1.00 75.00 187 SER A CA 1
ATOM 1482 C C . SER A 1 187 ? 11.187 3.893 -0.726 1.00 75.00 187 SER A C 1
ATOM 1484 O O . SER A 1 187 ? 11.550 4.438 0.312 1.00 75.00 187 SER A O 1
ATOM 1486 N N . ASP A 1 188 ? 10.213 4.375 -1.499 1.00 68.06 188 ASP A N 1
ATOM 1487 C CA . ASP A 1 188 ? 9.481 5.618 -1.220 1.00 68.06 188 ASP A CA 1
ATOM 1488 C C . ASP A 1 188 ? 8.141 5.367 -0.496 1.00 68.06 188 ASP A C 1
ATOM 1490 O O . ASP A 1 188 ? 7.377 6.292 -0.228 1.00 68.06 188 ASP A O 1
ATOM 1494 N N . SER A 1 189 ? 7.831 4.106 -0.161 1.00 57.09 189 SER A N 1
ATOM 1495 C CA . SER A 1 189 ? 6.634 3.783 0.618 1.00 57.09 189 SER A CA 1
ATOM 1496 C C . SER A 1 189 ? 6.835 4.147 2.100 1.00 57.09 189 SER A C 1
ATOM 1498 O O . SER A 1 189 ? 7.829 3.733 2.702 1.00 57.09 189 SER A O 1
ATOM 1500 N N . PRO A 1 190 ? 5.930 4.933 2.719 1.00 55.62 190 PRO A N 1
ATOM 1501 C CA . PRO A 1 190 ? 6.021 5.228 4.144 1.00 55.62 190 PRO A CA 1
ATOM 1502 C C . PRO A 1 190 ? 5.746 3.944 4.940 1.00 55.62 190 PRO A C 1
ATOM 1504 O O . PRO A 1 190 ? 4.662 3.370 4.827 1.00 55.62 190 PRO A O 1
ATOM 1507 N N . ALA A 1 191 ? 6.748 3.493 5.700 1.00 45.12 191 ALA A N 1
ATOM 1508 C CA . ALA A 1 191 ? 6.631 2.391 6.656 1.00 45.12 191 ALA A CA 1
ATOM 1509 C C . ALA A 1 191 ? 5.811 2.785 7.894 1.00 45.12 191 ALA A C 1
ATOM 1511 O O . ALA A 1 191 ? 5.889 3.967 8.307 1.00 45.12 191 ALA A O 1
#